Protein AF-0000000081719152 (afdb_homodimer)

Solvent-accessible surface area (backbone atoms only — not comparable to full-atom values): 13542 Å² total; per-residue (Å²): 134,78,74,73,67,73,68,67,68,66,80,70,67,69,40,83,30,78,86,40,71,53,26,34,29,31,62,63,85,55,47,89,67,65,43,81,42,91,82,30,73,42,78,45,96,83,70,49,70,47,51,30,60,21,33,28,57,35,72,45,66,48,88,86,63,47,80,34,77,44,72,60,27,31,36,24,69,84,44,89,57,32,38,38,17,45,51,40,40,29,75,70,46,22,35,38,38,37,42,82,54,26,37,37,32,21,43,81,84,68,43,81,65,47,63,44,74,58,129,133,78,76,72,66,72,70,68,67,63,78,69,67,69,39,83,30,79,86,39,70,54,27,33,29,33,62,66,86,54,47,87,68,64,45,79,43,90,82,29,74,42,79,46,97,85,71,48,72,47,53,31,60,22,34,28,57,35,70,44,67,46,88,86,64,47,78,33,77,45,71,62,25,31,35,25,68,83,43,88,58,32,36,38,18,46,52,42,38,29,75,71,46,22,34,39,38,36,43,82,54,26,38,36,32,21,42,82,84,68,42,82,66,46,64,46,75,57,129

Secondary structure (DSSP, 8-state):
-------------EEEESS-SS-EE--GGG-SS-EE-SS-EEE-TTS-EEE--EEEEEEEE-TTS-EEEEEEEEE-TT--SEEEEHHHHHHTT-EEEEETTEEEEE-TT--EEEEEE--/-----------PPEEEESS-SS-EE--GGG-SS-EE-SS-EEE-TTS-EEE--EEEEEEEE-TTS-EEEEEEEEE-TT--SEEEEHHHHHHTT-EEEEETTEEEEE-TT--EEEEEE--

Foldseek 3Di:
DDPPPPCCLVPADEDEDAPDQAWEDQDPVQDDDWAADDQQWDADPVRDIFGWGTWAKGWHAAPVRDIAIDGTYTHTHPDPHTYDHPNNLVVQPWDWDDDPQKIWIAHPVRHTRYIDGHD/DDPPPPCCLVPADEDEDAPDQAWEDQDPVQDDDWAADDAQWDADPVGDIFGWGTWAKGWHAAPVRDIAIDGTYTHTHPDPHTYDHPNNLVVQPWDWDDDPQKIWIAHPVRHTRYIDGRD

pLDDT: mean 85.08, std 16.89, range [24.64, 97.75]

Sequence (238 aa):
MARTNEDESKDASWYLDSGCSIHMTGKKEWFVKMNEVLDGKIKFADDRSLMAEGSARVVVRDTDGREVVIEEVLYVPGLKTNLLSLGQLLQKDFVIRMEDNSLSIFDQSKRLVIKANLSMARTNEDESKDASWYLDSGCSIHMTGKKEWFVKMNEVLDGKIKFADDRSLMAEGSARVVVRDTDGREVVIEEVLYVPGLKTNLLSLGQLLQKDFVIRMEDNSLSIFDQSKRLVIKANLS

Nearest PDB structures (foldseek):
  4exh-assembly1_A  TM=6.329E-01  e=2.325E-04  DG-75 Murine leukemia virus
  3nr6-assembly1_B  TM=6.252E-01  e=6.716E-03  Xenotropic MuLV-related virus VP62
  3nr6-assembly1_A  TM=6.606E-01  e=9.455E-03  Xenotropic MuLV-related virus VP62
  6ppf-assembly1_V  TM=2.674E-01  e=4.462E+00  Bacillus subtilis
  8y36-assembly1_U  TM=2.444E-01  e=6.650E+00  Staphylococcus aureus

InterPro domains:
  IPR054722 Retrovirus-related Pol polyprotein from transposon TNT 1-94-like, beta-barrel domain [PF22936] (14-94)

Structure (mmCIF, N/CA/C/O backbone):
data_AF-0000000081719152-model_v1
#
loop_
_entity.id
_entity.type
_entity.pdbx_description
1 polymer 'Uncharacterized protein LOC113851047'
#
loop_
_atom_site.group_PDB
_atom_site.id
_atom_site.type_symbol
_atom_site.label_atom_id
_atom_site.label_alt_id
_atom_site.label_comp_id
_atom_site.label_asym_id
_atom_site.label_entity_id
_atom_site.label_seq_id
_atom_site.pdbx_PDB_ins_code
_atom_site.Cartn_x
_atom_site.Cartn_y
_atom_site.Cartn_z
_atom_site.occupancy
_atom_site.B_iso_or_equiv
_atom_site.auth_seq_id
_atom_site.auth_comp_id
_atom_site.auth_asym_id
_atom_site.auth_atom_id
_atom_site.pdbx_PDB_model_num
ATOM 1 N N . MET A 1 1 ? 27.891 -32.75 -21.406 1 24.64 1 MET A N 1
ATOM 2 C CA . MET A 1 1 ? 28.344 -31.344 -21.312 1 24.64 1 MET A CA 1
ATOM 3 C C . MET A 1 1 ? 27.25 -30.453 -20.766 1 24.64 1 MET A C 1
ATOM 5 O O . MET A 1 1 ? 26.312 -30.094 -21.484 1 24.64 1 MET A O 1
ATOM 9 N N . ALA A 1 2 ? 26.781 -30.641 -19.562 1 27.67 2 ALA A N 1
ATOM 10 C CA . ALA A 1 2 ? 25.531 -30.25 -18.922 1 27.67 2 ALA A CA 1
ATOM 11 C C . ALA A 1 2 ? 25.438 -28.719 -18.812 1 27.67 2 ALA A C 1
ATOM 13 O O . ALA A 1 2 ? 26.391 -28.062 -18.375 1 27.67 2 ALA A O 1
ATOM 14 N N . ARG A 1 3 ? 24.797 -28.062 -19.812 1 30.61 3 ARG A N 1
ATOM 15 C CA . ARG A 1 3 ? 24.484 -26.641 -19.703 1 30.61 3 ARG A CA 1
ATOM 16 C C . ARG A 1 3 ? 24.047 -26.281 -18.297 1 30.61 3 ARG A C 1
ATOM 18 O O . ARG A 1 3 ? 23.172 -26.938 -17.719 1 30.61 3 ARG A O 1
ATOM 25 N N . THR A 1 4 ? 24.984 -25.875 -17.547 1 32.31 4 THR A N 1
ATOM 26 C CA . THR A 1 4 ? 24.672 -25.188 -16.297 1 32.31 4 THR A CA 1
ATOM 27 C C . THR A 1 4 ? 23.516 -24.203 -16.5 1 32.31 4 THR A C 1
ATOM 29 O O . THR A 1 4 ? 23.625 -23.281 -17.312 1 32.31 4 THR A O 1
ATOM 32 N N . ASN A 1 5 ? 22.344 -24.781 -16.766 1 33.75 5 ASN A N 1
ATOM 33 C CA . ASN A 1 5 ? 21.172 -23.922 -16.797 1 33.75 5 ASN A CA 1
ATOM 34 C C . ASN A 1 5 ? 21.328 -22.719 -15.867 1 33.75 5 ASN A C 1
ATOM 36 O O . ASN A 1 5 ? 21.594 -22.891 -14.672 1 33.75 5 ASN A O 1
ATOM 40 N N . GLU A 1 6 ? 22.141 -21.766 -16.297 1 35.56 6 GLU A N 1
ATOM 41 C CA . GLU A 1 6 ? 22.031 -20.5 -15.594 1 35.56 6 GLU A CA 1
ATOM 42 C C . GLU A 1 6 ? 20.656 -20.344 -14.953 1 35.56 6 GLU A C 1
ATOM 44 O O . GLU A 1 6 ? 19.641 -20.312 -15.656 1 35.56 6 GLU A O 1
ATOM 49 N N . ASP A 1 7 ? 20.359 -21.188 -14.039 1 37.41 7 ASP A N 1
ATOM 50 C CA . ASP A 1 7 ? 19.234 -20.906 -13.156 1 37.41 7 ASP A CA 1
ATOM 51 C C . ASP A 1 7 ? 19.016 -19.406 -12.992 1 37.41 7 ASP A C 1
ATOM 53 O O . ASP A 1 7 ? 19.797 -18.734 -12.297 1 37.41 7 ASP A O 1
ATOM 57 N N . GLU A 1 8 ? 19.203 -18.609 -14.039 1 37.38 8 GLU A N 1
ATOM 58 C CA . GLU A 1 8 ? 18.688 -17.266 -13.828 1 37.38 8 GLU A CA 1
ATOM 59 C C . GLU A 1 8 ? 17.594 -17.266 -12.758 1 37.38 8 GLU A C 1
ATOM 61 O O . GLU A 1 8 ? 16.453 -17.641 -13.031 1 37.38 8 GLU A O 1
ATOM 66 N N . SER A 1 9 ? 17.75 -17.938 -11.789 1 43.72 9 SER A N 1
ATOM 67 C CA . SER A 1 9 ? 16.922 -17.641 -10.625 1 43.72 9 SER A CA 1
ATOM 68 C C . SER A 1 9 ? 16.406 -16.219 -10.664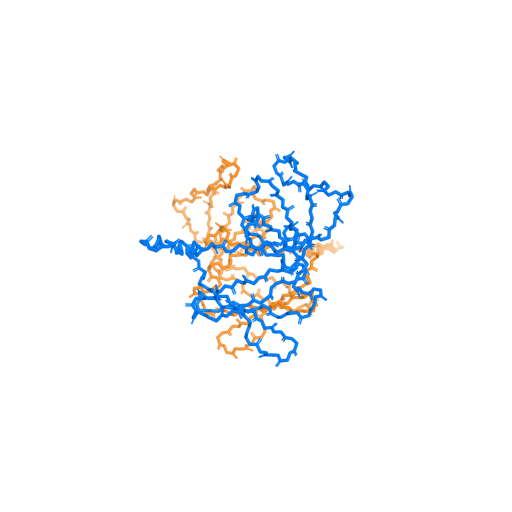 1 43.72 9 SER A C 1
ATOM 70 O O . SER A 1 9 ? 17.109 -15.289 -10.242 1 43.72 9 SER A O 1
ATOM 72 N N . LYS A 1 10 ? 16.219 -15.656 -11.836 1 46.19 10 LYS A N 1
ATOM 73 C CA . LYS A 1 10 ? 15.75 -14.289 -12.016 1 46.19 10 LYS A CA 1
ATOM 74 C C . LYS A 1 10 ? 14.852 -13.867 -10.852 1 46.19 10 LYS A C 1
ATOM 76 O O . LYS A 1 10 ? 13.805 -14.477 -10.617 1 46.19 10 LYS A O 1
ATOM 81 N N . ASP A 1 11 ? 15.414 -13.711 -9.797 1 53.84 11 ASP A N 1
ATOM 82 C CA . ASP A 1 11 ? 14.859 -13.016 -8.641 1 53.84 11 ASP A CA 1
ATOM 83 C C . ASP A 1 11 ? 13.805 -11.992 -9.062 1 53.84 11 ASP A C 1
ATOM 85 O O . ASP A 1 11 ? 14.141 -10.938 -9.602 1 53.84 11 ASP A O 1
ATOM 89 N N . ALA A 1 12 ? 12.75 -12.531 -9.633 1 67.75 12 ALA A N 1
ATOM 90 C CA . ALA A 1 12 ? 11.758 -11.586 -10.133 1 67.75 12 ALA A CA 1
ATOM 91 C C . ALA A 1 12 ? 11.039 -10.883 -8.984 1 67.75 12 ALA A C 1
ATOM 93 O O . ALA A 1 12 ? 10.641 -11.523 -8.008 1 67.75 12 ALA A O 1
ATOM 94 N N . SER A 1 13 ? 11.242 -9.727 -8.961 1 82.25 13 SER A N 1
ATOM 95 C CA . SER A 1 13 ? 10.586 -8.859 -7.988 1 82.25 13 SER A CA 1
ATOM 96 C C . SER A 1 13 ? 9.078 -8.844 -8.188 1 82.25 13 SER A C 1
ATOM 98 O O . SER A 1 13 ? 8.594 -8.883 -9.32 1 82.25 13 SER A O 1
ATOM 100 N N . TRP A 1 14 ? 8.422 -9.133 -7.074 1 87.69 14 TRP A N 1
ATOM 101 C CA . TRP A 1 14 ? 6.98 -8.922 -7.043 1 87.69 14 TRP A CA 1
ATOM 102 C C . TRP A 1 14 ? 6.645 -7.559 -6.441 1 87.69 14 TRP A C 1
ATOM 104 O O . TRP A 1 14 ? 7.277 -7.129 -5.473 1 87.69 14 TRP A O 1
ATOM 114 N N . TYR A 1 15 ? 5.641 -6.977 -7.023 1 87.69 15 TYR A N 1
ATOM 115 C CA . TYR A 1 15 ? 5.164 -5.695 -6.508 1 87.69 15 TYR A CA 1
ATOM 116 C C . TYR A 1 15 ? 3.773 -5.84 -5.902 1 87.69 15 TYR A C 1
ATOM 118 O O . TYR A 1 15 ? 2.881 -6.434 -6.512 1 87.69 15 TYR A O 1
ATOM 126 N N . LEU A 1 16 ? 3.654 -5.348 -4.699 1 89.69 16 LEU A N 1
ATOM 127 C CA . LEU A 1 16 ? 2.338 -5.301 -4.074 1 89.69 16 LEU A CA 1
ATOM 128 C C . LEU A 1 16 ? 1.464 -4.234 -4.727 1 89.69 16 LEU A C 1
ATOM 130 O O . LEU A 1 16 ? 1.886 -3.086 -4.879 1 89.69 16 LEU A O 1
ATOM 134 N N . ASP A 1 17 ? 0.283 -4.664 -5.109 1 87.38 17 ASP A N 1
ATOM 135 C CA . ASP A 1 17 ? -0.568 -3.748 -5.863 1 87.38 17 ASP A CA 1
ATOM 136 C C . ASP A 1 17 ? -1.991 -3.74 -5.312 1 87.38 17 ASP A C 1
ATOM 138 O O . ASP A 1 17 ? -2.643 -4.785 -5.246 1 87.38 17 ASP A O 1
ATOM 142 N N . SER A 1 18 ? -2.504 -2.566 -4.973 1 84.38 18 SER A N 1
ATOM 143 C CA . SER A 1 18 ? -3.861 -2.43 -4.453 1 84.38 18 SER A CA 1
ATOM 144 C C . SER A 1 18 ? -4.875 -2.271 -5.582 1 84.38 18 SER A C 1
ATOM 146 O O . SER A 1 18 ? -6.082 -2.365 -5.355 1 84.38 18 SER A O 1
ATOM 148 N N . GLY A 1 19 ? -4.414 -2.055 -6.762 1 83 19 GLY A N 1
ATOM 149 C CA . GLY A 1 19 ? -5.297 -1.78 -7.887 1 83 19 GLY A CA 1
ATOM 150 C C . GLY A 1 19 ? -5.781 -3.037 -8.586 1 83 19 GLY A C 1
ATOM 151 O O . GLY A 1 19 ? -6.762 -2.998 -9.328 1 83 19 GLY A O 1
ATOM 152 N N . CYS A 1 20 ? -5.082 -4.07 -8.422 1 89.06 20 CYS A N 1
ATOM 153 C CA . CYS A 1 20 ? -5.484 -5.297 -9.109 1 89.06 20 CYS A CA 1
ATOM 154 C C . CYS A 1 20 ? -6.262 -6.215 -8.172 1 89.06 20 CYS A C 1
ATOM 156 O O . CYS A 1 20 ? -6.027 -6.211 -6.961 1 89.06 20 CYS A O 1
ATOM 158 N N . SER A 1 21 ? -7.105 -7.047 -8.734 1 90.12 21 SER A N 1
ATOM 159 C CA . SER A 1 21 ? -7.949 -7.922 -7.922 1 90.12 21 SER A CA 1
ATOM 160 C C . SER A 1 21 ? -7.359 -9.32 -7.824 1 90.12 21 SER A C 1
ATOM 162 O O . SER A 1 21 ? -7.75 -10.109 -6.961 1 90.12 21 SER A O 1
ATOM 164 N N . ILE A 1 22 ? -6.469 -9.641 -8.719 1 94.06 22 ILE A N 1
ATOM 165 C CA . ILE A 1 22 ? -5.891 -10.984 -8.773 1 94.06 22 ILE A CA 1
ATOM 166 C C . ILE A 1 22 ? -4.379 -10.883 -8.969 1 94.06 22 ILE A C 1
ATOM 168 O O . ILE A 1 22 ? -3.891 -9.961 -9.625 1 94.06 22 ILE A O 1
ATOM 172 N N . HIS A 1 23 ? -3.648 -11.781 -8.32 1 96.31 23 HIS A N 1
ATOM 173 C CA . HIS A 1 23 ? -2.225 -11.875 -8.625 1 96.31 23 HIS A CA 1
ATOM 174 C C . HIS A 1 23 ? -1.989 -12.148 -10.109 1 96.31 23 HIS A C 1
ATOM 176 O O . HIS A 1 23 ? -2.738 -12.906 -10.727 1 96.31 23 HIS A O 1
ATOM 182 N N . MET A 1 24 ? -0.955 -11.586 -10.633 1 97 24 MET A N 1
ATOM 183 C CA . MET A 1 24 ? -0.71 -11.805 -12.055 1 97 24 MET A CA 1
ATOM 184 C C . MET A 1 24 ? 0.783 -11.758 -12.367 1 97 24 MET A C 1
ATOM 186 O O . MET A 1 24 ? 1.539 -11.055 -11.688 1 97 24 MET A O 1
ATOM 190 N N . THR A 1 25 ? 1.181 -12.461 -13.375 1 96.38 25 THR A N 1
ATOM 191 C CA . THR A 1 25 ? 2.559 -12.445 -13.852 1 96.38 25 THR A CA 1
ATOM 192 C C . THR A 1 25 ? 2.611 -12.766 -15.344 1 96.38 25 THR A C 1
ATOM 194 O O . THR A 1 25 ? 1.699 -13.391 -15.883 1 96.38 25 THR A O 1
ATOM 197 N N . GLY A 1 26 ? 3.617 -12.266 -15.961 1 95.88 26 GLY A N 1
ATOM 198 C CA . GLY A 1 26 ? 3.855 -12.602 -17.359 1 95.88 26 GLY A CA 1
ATOM 199 C C . GLY A 1 26 ? 4.836 -13.75 -17.531 1 95.88 26 GLY A C 1
ATOM 200 O O . GLY A 1 26 ? 5.188 -14.102 -18.656 1 95.88 26 GLY A O 1
ATOM 201 N N . LYS A 1 27 ? 5.262 -14.359 -16.5 1 94.69 27 LYS A N 1
ATOM 202 C CA . LYS A 1 27 ? 6.285 -15.406 -16.547 1 94.69 27 LYS A CA 1
ATOM 203 C C . LYS A 1 27 ? 5.66 -16.781 -16.781 1 94.69 27 LYS A C 1
ATOM 205 O O . LYS A 1 27 ? 5.297 -17.469 -15.82 1 94.69 27 LYS A O 1
ATOM 210 N N . LYS A 1 28 ? 5.734 -17.188 -17.969 1 94.25 28 LYS A N 1
ATOM 211 C CA . LYS A 1 28 ? 5.125 -18.469 -18.344 1 94.25 28 LYS A CA 1
ATOM 212 C C . LYS A 1 28 ? 5.848 -19.625 -17.688 1 94.25 28 LYS A C 1
ATOM 214 O O . LYS A 1 28 ? 5.227 -20.641 -17.328 1 94.25 28 LYS A O 1
ATOM 219 N N . GLU A 1 29 ? 7.105 -19.516 -17.531 1 93.12 29 GLU A N 1
ATOM 220 C CA . GLU A 1 29 ? 7.957 -20.609 -17.062 1 93.12 29 GLU A CA 1
ATOM 221 C C . GLU A 1 29 ? 7.637 -20.969 -15.617 1 93.12 29 GLU A C 1
ATOM 223 O O . GLU A 1 29 ? 8.055 -22.031 -15.133 1 93.12 29 GLU A O 1
ATOM 228 N N . TRP A 1 30 ? 6.922 -20.125 -14.93 1 92.06 30 TRP A N 1
ATOM 229 C CA . TRP A 1 30 ? 6.578 -20.406 -13.539 1 92.06 30 TRP A CA 1
ATOM 230 C C . TRP A 1 30 ? 5.371 -21.328 -13.453 1 92.06 30 TRP A C 1
ATOM 232 O O . TRP A 1 30 ? 5.07 -21.875 -12.391 1 92.06 30 TRP A O 1
ATOM 242 N N . PHE A 1 31 ? 4.754 -21.516 -14.547 1 93.69 31 PHE A N 1
ATOM 243 C CA . PHE A 1 31 ? 3.564 -22.359 -14.578 1 93.69 31 PHE A CA 1
ATOM 244 C C . PHE A 1 31 ? 3.896 -23.75 -15.125 1 93.69 31 PHE A C 1
ATOM 246 O O . PHE A 1 31 ? 4.637 -23.875 -16.109 1 93.69 31 PHE A O 1
ATOM 253 N N . VAL A 1 32 ? 3.412 -24.75 -14.484 1 91.88 32 VAL A N 1
ATOM 254 C CA . VAL A 1 32 ? 3.537 -26.094 -15.008 1 91.88 32 VAL A CA 1
ATOM 255 C C . VAL A 1 32 ? 2.299 -26.453 -15.828 1 91.88 32 VAL A C 1
ATOM 257 O O . VAL A 1 32 ? 2.41 -26.875 -16.984 1 91.88 32 VAL A O 1
ATOM 260 N N . LYS A 1 33 ? 1.132 -26.312 -15.266 1 93.69 33 LYS A N 1
ATOM 261 C CA . LYS A 1 33 ? -0.186 -26.453 -15.875 1 93.69 33 LYS A CA 1
ATOM 262 C C . LYS A 1 33 ? -1.117 -25.328 -15.445 1 93.69 33 LYS A C 1
ATOM 264 O O . LYS A 1 33 ? -1.057 -24.875 -14.305 1 93.69 33 LYS A O 1
ATOM 269 N N . MET A 1 34 ? -1.962 -24.891 -16.422 1 95.5 34 MET A N 1
ATOM 270 C CA . MET A 1 34 ? -2.852 -23.781 -16.109 1 95.5 34 MET A CA 1
ATOM 271 C C . MET A 1 34 ? -4.297 -24.125 -16.469 1 95.5 34 MET A C 1
ATOM 273 O O . MET A 1 34 ? -4.547 -24.844 -17.438 1 95.5 34 MET A O 1
ATOM 277 N N . ASN A 1 35 ? -5.156 -23.594 -15.688 1 95.56 35 ASN A N 1
ATOM 278 C CA . ASN A 1 35 ? -6.562 -23.594 -16.078 1 95.56 35 ASN A CA 1
ATOM 279 C C . ASN A 1 35 ? -6.863 -22.484 -17.078 1 95.56 35 ASN A C 1
ATOM 281 O O . ASN A 1 35 ? -6.34 -21.375 -16.953 1 95.56 35 ASN A O 1
ATOM 285 N N . GLU A 1 36 ? -7.637 -22.859 -18.016 1 91.5 36 GLU A N 1
ATOM 286 C CA . GLU A 1 36 ? -8 -21.859 -19.016 1 91.5 36 GLU A CA 1
ATOM 287 C C . GLU A 1 36 ? -8.883 -20.766 -18.406 1 91.5 36 GLU A C 1
ATOM 289 O O . GLU A 1 36 ? -9.75 -21.062 -17.578 1 91.5 36 GLU A O 1
ATOM 294 N N . VAL A 1 37 ? -8.562 -19.578 -18.844 1 89.81 37 VAL A N 1
ATOM 295 C CA . VAL A 1 37 ? -9.398 -18.438 -18.453 1 89.81 37 VAL A CA 1
ATOM 296 C C . VAL A 1 37 ? -10.195 -17.938 -19.656 1 89.81 37 VAL A C 1
ATOM 298 O O . VAL A 1 37 ? -9.617 -17.641 -20.703 1 89.81 37 VAL A O 1
ATOM 301 N N . LEU A 1 38 ? -11.422 -17.891 -19.75 1 82.69 38 LEU A N 1
ATOM 302 C CA . LEU A 1 38 ? -12.266 -17.562 -20.891 1 82.69 38 LEU A CA 1
ATOM 303 C C . LEU A 1 38 ? -12.398 -16.047 -21.062 1 82.69 38 LEU A C 1
ATOM 305 O O . LEU A 1 38 ? -12.32 -15.539 -22.172 1 82.69 38 LEU A O 1
ATOM 309 N N . ASP A 1 39 ? -12.602 -15.219 -20.047 1 83.44 39 ASP A N 1
ATOM 310 C CA . ASP A 1 39 ? -12.75 -13.773 -20.078 1 83.44 39 ASP A CA 1
ATOM 311 C C . ASP A 1 39 ? -11.672 -13.086 -19.25 1 83.44 39 ASP A C 1
ATOM 313 O O . ASP A 1 39 ? -11.977 -12.406 -18.266 1 83.44 39 ASP A O 1
ATOM 317 N N . GLY A 1 40 ? -10.508 -13.211 -20.047 1 88.88 40 GLY A N 1
ATOM 318 C CA . GLY A 1 40 ? -9.367 -12.812 -19.25 1 88.88 40 GLY A CA 1
ATOM 319 C C . GLY A 1 40 ? -8.898 -11.398 -19.547 1 88.88 40 GLY A C 1
ATOM 320 O O . GLY A 1 40 ? -7.703 -11.102 -19.438 1 88.88 40 GLY A O 1
ATOM 321 N N . LYS A 1 41 ? -9.898 -10.523 -19.969 1 91.88 41 LYS A N 1
ATOM 322 C CA . LYS A 1 41 ? -9.469 -9.156 -20.266 1 91.88 41 LYS A CA 1
ATOM 323 C C . LYS A 1 41 ? -9.102 -8.406 -19 1 91.88 41 LYS A C 1
ATOM 325 O O . LYS A 1 41 ? -9.898 -8.352 -18.047 1 91.88 41 LYS A O 1
ATOM 330 N N . ILE A 1 42 ? -7.863 -7.867 -19.031 1 92.25 42 ILE A N 1
ATOM 331 C CA . ILE A 1 42 ? -7.344 -7.09 -17.906 1 92.25 42 ILE A CA 1
ATOM 332 C C . ILE A 1 42 ? -7.121 -5.645 -18.344 1 92.25 42 ILE A C 1
ATOM 334 O O . ILE A 1 42 ? -6.43 -5.383 -19.328 1 92.25 42 ILE A O 1
ATOM 338 N N . LYS A 1 43 ? -7.738 -4.758 -17.625 1 89.19 43 LYS A N 1
ATOM 339 C CA . LYS A 1 43 ? -7.559 -3.332 -17.891 1 89.19 43 LYS A CA 1
ATOM 340 C C . LYS A 1 43 ? -6.652 -2.689 -16.844 1 89.19 43 LYS A C 1
ATOM 342 O O . LYS A 1 43 ? -6.812 -2.928 -15.648 1 89.19 43 LYS A O 1
ATOM 347 N N . PHE A 1 44 ? -5.758 -1.892 -17.406 1 84.75 44 PHE A N 1
ATOM 348 C CA . PHE A 1 44 ? -4.836 -1.19 -16.516 1 84.75 44 PHE A CA 1
ATOM 349 C C . PHE A 1 44 ? -5.207 0.283 -16.406 1 84.75 44 PHE A C 1
ATOM 351 O O . PHE A 1 44 ? -6.031 0.78 -17.172 1 84.75 44 PHE A O 1
ATOM 358 N N . ALA A 1 45 ? -4.621 0.934 -15.438 1 75.69 45 ALA A N 1
ATOM 359 C CA . ALA A 1 45 ? -4.922 2.334 -15.148 1 75.69 45 ALA A CA 1
ATOM 360 C C . ALA A 1 45 ? -4.57 3.223 -16.344 1 75.69 45 ALA A C 1
ATOM 362 O O . ALA A 1 45 ? -5.191 4.266 -16.547 1 75.69 45 ALA A O 1
ATOM 363 N N . ASP A 1 46 ? -3.637 2.787 -17.188 1 78.56 46 ASP A N 1
ATOM 364 C CA . ASP A 1 46 ? -3.213 3.596 -18.328 1 78.56 46 ASP A CA 1
ATOM 365 C C . ASP A 1 46 ? -4.016 3.25 -19.578 1 78.56 46 ASP A C 1
ATOM 367 O O . ASP A 1 46 ? -3.584 3.531 -20.688 1 78.56 46 ASP A O 1
ATOM 371 N N . ASP A 1 47 ? -5.031 2.574 -19.438 1 84.69 47 ASP A N 1
ATOM 372 C CA . ASP A 1 47 ? -6.012 2.246 -20.469 1 84.69 47 ASP A CA 1
ATOM 373 C C . ASP A 1 47 ? -5.504 1.124 -21.359 1 84.69 47 ASP A C 1
ATOM 375 O O . ASP A 1 47 ? -6.141 0.792 -22.375 1 84.69 47 ASP A O 1
ATOM 379 N N . ARG A 1 48 ? -4.41 0.688 -21.125 1 87.38 48 ARG A N 1
ATOM 380 C CA . ARG A 1 48 ? -3.992 -0.518 -21.828 1 87.38 48 ARG A CA 1
ATOM 381 C C . ARG A 1 48 ? -4.785 -1.732 -21.359 1 87.38 48 ARG A C 1
ATOM 383 O O . ARG A 1 48 ? -5.281 -1.757 -20.234 1 87.38 48 ARG A O 1
ATOM 390 N N . SER A 1 4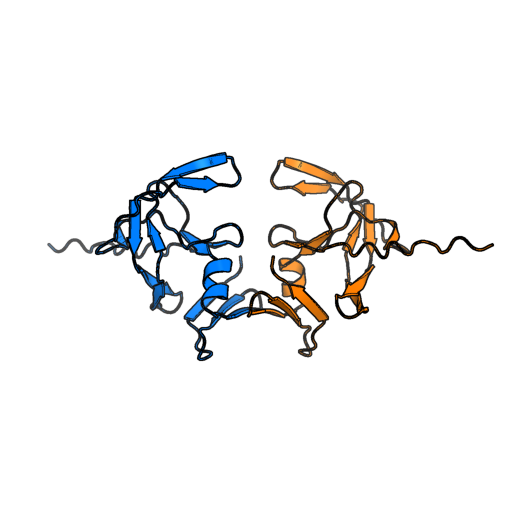9 ? -4.969 -2.629 -22.359 1 92.69 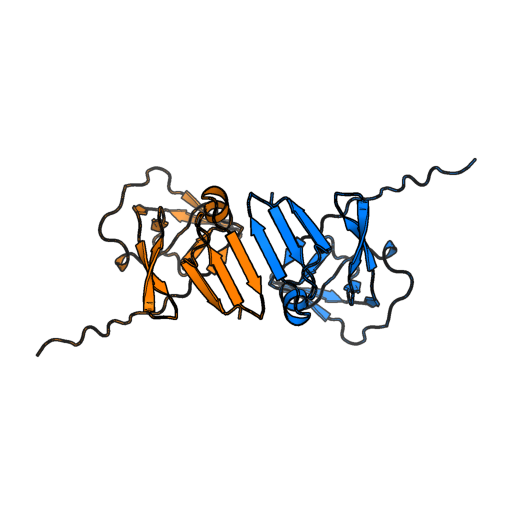49 SER A N 1
ATOM 391 C CA . SER A 1 49 ? -5.621 -3.887 -22 1 92.69 49 SER A CA 1
ATOM 392 C C . SER A 1 49 ? -4.801 -5.086 -22.469 1 92.69 49 SER A C 1
ATOM 394 O O . SER A 1 49 ? -4.191 -5.043 -23.547 1 92.69 49 SER A O 1
ATOM 396 N N . LEU A 1 50 ? -4.742 -6.133 -21.688 1 94.81 50 LEU A N 1
ATOM 397 C CA . LEU A 1 50 ? -4.129 -7.41 -22.031 1 94.81 50 LEU A CA 1
ATOM 398 C C . LEU A 1 50 ? -5.09 -8.562 -21.766 1 94.81 50 LEU A C 1
ATOM 400 O O . LEU A 1 50 ? -6.141 -8.375 -21.141 1 94.81 50 LEU A O 1
ATOM 404 N N . MET A 1 51 ? -4.695 -9.656 -22.297 1 95.31 51 MET A N 1
ATOM 405 C CA . MET A 1 51 ? -5.539 -10.828 -22.125 1 95.31 51 MET A CA 1
ATOM 406 C C . MET A 1 51 ? -4.844 -11.875 -21.25 1 95.31 51 MET A C 1
ATOM 408 O O . MET A 1 51 ? -3.699 -12.25 -21.531 1 95.31 51 MET A O 1
ATOM 412 N N . ALA A 1 52 ? -5.551 -12.266 -20.25 1 96.94 52 ALA A N 1
ATOM 413 C CA . ALA A 1 52 ? -5.062 -13.406 -19.469 1 96.94 52 ALA A CA 1
ATOM 414 C C . ALA A 1 52 ? -5.324 -14.719 -20.219 1 96.94 52 ALA A C 1
ATOM 416 O O . ALA A 1 52 ? -6.379 -14.898 -20.828 1 96.94 52 ALA A O 1
ATOM 417 N N . GLU A 1 53 ? -4.406 -15.617 -20.078 1 96.31 53 GLU A N 1
ATOM 418 C CA . GLU A 1 53 ? -4.555 -16.859 -20.859 1 96.31 53 GLU A CA 1
ATOM 419 C C . GLU A 1 53 ? -4.77 -18.047 -19.938 1 96.31 53 GLU A C 1
ATOM 421 O O . GLU A 1 53 ? -5.203 -19.109 -20.391 1 96.31 53 GLU A O 1
ATOM 426 N N . GLY A 1 54 ? -4.496 -17.875 -18.672 1 97.06 54 GLY A N 1
ATOM 427 C CA . GLY A 1 54 ? -4.641 -18.969 -17.734 1 97.06 54 GLY A CA 1
ATOM 428 C C . GLY A 1 54 ? -4.457 -18.547 -16.297 1 97.06 54 GLY A C 1
ATOM 429 O O . GLY A 1 54 ? -4.145 -17.391 -16.016 1 97.06 54 GLY A O 1
ATOM 430 N N . SER A 1 55 ? -4.746 -19.484 -15.422 1 97.38 55 SER A N 1
ATOM 431 C CA . SER A 1 55 ? -4.566 -19.297 -13.984 1 97.38 55 SER A CA 1
ATOM 432 C C . SER A 1 55 ? -4.074 -20.562 -13.312 1 97.38 55 SER A C 1
ATOM 434 O O . SER A 1 55 ? -4.5 -21.672 -13.672 1 97.38 55 SER A O 1
ATOM 436 N N . ALA A 1 56 ? -3.197 -20.438 -12.398 1 97.75 56 ALA A N 1
ATOM 437 C CA . ALA A 1 56 ? -2.67 -21.578 -11.633 1 97.75 56 ALA A CA 1
ATOM 438 C C . ALA A 1 56 ? -1.863 -21.094 -10.43 1 97.75 56 ALA A C 1
ATOM 440 O O . ALA A 1 56 ? -1.786 -19.891 -10.172 1 97.75 56 ALA A O 1
ATOM 441 N N . ARG A 1 57 ? -1.466 -22.031 -9.609 1 96.06 57 ARG A N 1
ATOM 442 C CA . ARG A 1 57 ? -0.522 -21.703 -8.547 1 96.06 57 ARG A CA 1
ATOM 443 C C . ARG A 1 57 ? 0.9 -21.609 -9.094 1 96.06 57 ARG A C 1
ATOM 445 O O . ARG A 1 57 ? 1.246 -22.281 -10.062 1 96.06 57 ARG A O 1
ATOM 452 N N . VAL A 1 58 ? 1.688 -20.781 -8.484 1 94.31 58 VAL A N 1
ATOM 453 C CA . VAL A 1 58 ? 3.104 -20.719 -8.828 1 94.31 58 VAL A CA 1
ATOM 454 C C . VAL A 1 58 ? 3.949 -20.875 -7.562 1 94.31 58 VAL A C 1
ATOM 456 O O . VAL A 1 58 ? 3.494 -20.547 -6.461 1 94.31 58 VAL A O 1
ATOM 459 N N . VAL A 1 59 ? 5.141 -21.406 -7.777 1 90 59 VAL A N 1
ATOM 460 C CA . VAL A 1 59 ? 6.105 -21.547 -6.695 1 90 59 VAL A CA 1
ATOM 461 C C . VAL A 1 59 ? 7.277 -20.594 -6.922 1 90 59 VAL A C 1
ATOM 463 O O . VAL A 1 59 ? 7.918 -20.625 -7.973 1 90 59 VAL A O 1
ATOM 466 N N . VAL A 1 60 ? 7.43 -19.719 -5.91 1 84.12 60 VAL A N 1
ATOM 467 C CA . VAL A 1 60 ? 8.539 -18.781 -6.008 1 84.12 60 VAL A CA 1
ATOM 468 C C . VAL A 1 60 ? 9.422 -18.891 -4.766 1 84.12 60 VAL A C 1
ATOM 470 O O . VAL A 1 60 ? 9.016 -19.484 -3.764 1 84.12 60 VAL A O 1
ATOM 473 N N . ARG A 1 61 ? 10.602 -18.391 -4.887 1 81 61 ARG A N 1
ATOM 474 C CA . ARG A 1 61 ? 11.516 -18.391 -3.752 1 81 61 ARG A CA 1
ATOM 475 C C . ARG A 1 61 ? 11.656 -17 -3.154 1 81 61 ARG A C 1
ATOM 477 O O . ARG A 1 61 ? 11.758 -16.016 -3.885 1 81 61 ARG A O 1
ATOM 484 N N . ASP A 1 62 ? 11.586 -16.938 -1.771 1 75.25 62 ASP A N 1
ATOM 485 C CA . ASP A 1 62 ? 11.742 -15.641 -1.124 1 75.25 62 ASP A CA 1
ATOM 486 C C . ASP A 1 62 ? 13.219 -15.305 -0.902 1 75.25 62 ASP A C 1
ATOM 488 O O . ASP A 1 62 ? 14.102 -16.016 -1.396 1 75.25 62 ASP A O 1
ATOM 492 N N . THR A 1 63 ? 13.492 -14.133 -0.266 1 69.31 63 THR A N 1
ATOM 493 C CA . THR A 1 63 ? 14.852 -13.625 -0.114 1 69.31 63 THR A CA 1
ATOM 494 C C . THR A 1 63 ? 15.703 -14.594 0.697 1 69.31 63 THR A C 1
ATOM 496 O O . THR A 1 63 ? 16.922 -14.602 0.57 1 69.31 63 THR A O 1
ATOM 499 N N . ASP A 1 64 ? 15.117 -15.453 1.507 1 74.31 64 ASP A N 1
ATOM 500 C CA . ASP A 1 64 ? 15.852 -16.406 2.332 1 74.31 64 ASP A CA 1
ATOM 501 C C . ASP A 1 64 ? 15.992 -17.75 1.623 1 74.31 64 ASP A C 1
ATOM 503 O O . ASP A 1 64 ? 16.547 -18.703 2.184 1 74.31 64 ASP A O 1
ATOM 507 N N . GLY A 1 65 ? 15.453 -17.844 0.476 1 76.19 65 GLY A N 1
ATOM 508 C CA . GLY A 1 65 ? 15.555 -19.062 -0.306 1 76.19 65 GLY A CA 1
ATOM 509 C C . GLY A 1 65 ? 14.422 -20.047 -0.049 1 76.19 65 GLY A C 1
ATOM 510 O O . GLY A 1 65 ? 14.398 -21.125 -0.622 1 76.19 65 GLY A O 1
ATOM 511 N N . ARG A 1 66 ? 13.578 -19.625 0.731 1 81.75 66 ARG A N 1
ATOM 512 C CA . ARG A 1 66 ? 12.438 -20.484 1.025 1 81.75 66 ARG A CA 1
ATOM 513 C C . ARG A 1 66 ? 11.414 -20.453 -0.106 1 81.75 66 ARG A C 1
ATOM 515 O O . ARG A 1 66 ? 11.148 -19.391 -0.669 1 81.75 66 ARG A O 1
ATOM 522 N N . GLU A 1 67 ? 10.844 -21.594 -0.42 1 84.56 67 GLU A N 1
ATOM 523 C CA . GLU A 1 67 ? 9.797 -21.672 -1.437 1 84.56 67 GLU A CA 1
ATOM 524 C C . GLU A 1 67 ? 8.461 -21.172 -0.889 1 84.56 67 GLU A C 1
ATOM 526 O O . GLU A 1 67 ? 8.07 -21.531 0.226 1 84.56 67 GLU A O 1
ATOM 531 N N . VAL A 1 68 ? 7.883 -20.375 -1.718 1 85.88 68 VAL A N 1
ATOM 532 C CA . VAL A 1 68 ? 6.559 -19.844 -1.395 1 85.88 68 VAL A CA 1
ATOM 533 C C . VAL A 1 68 ? 5.586 -20.156 -2.529 1 85.88 68 VAL A C 1
ATOM 535 O O . VAL A 1 68 ? 5.922 -20 -3.705 1 85.88 68 VAL A O 1
ATOM 538 N N . VAL A 1 69 ? 4.445 -20.625 -2.098 1 90.56 69 VAL A N 1
ATOM 539 C CA . VAL A 1 69 ? 3.422 -20.922 -3.094 1 90.56 69 VAL A CA 1
ATOM 540 C C . VAL A 1 69 ? 2.406 -19.781 -3.154 1 90.56 69 VAL A C 1
ATOM 542 O O . VAL A 1 69 ? 1.851 -19.391 -2.129 1 90.56 69 VAL A O 1
ATOM 545 N N . ILE A 1 70 ? 2.191 -19.266 -4.332 1 92.38 70 ILE A N 1
ATOM 546 C CA . ILE A 1 70 ? 1.145 -18.281 -4.562 1 92.38 70 ILE A CA 1
ATOM 547 C C . ILE A 1 70 ? 0.01 -18.906 -5.367 1 92.38 70 ILE A C 1
ATOM 549 O O . ILE A 1 70 ? 0.234 -19.438 -6.461 1 92.38 70 ILE A O 1
ATOM 553 N N . GLU A 1 71 ? -1.136 -18.797 -4.781 1 94.69 71 GLU A N 1
ATOM 554 C CA . GLU A 1 71 ? -2.283 -19.438 -5.414 1 94.69 71 GLU A CA 1
ATOM 555 C C . GLU A 1 71 ? -2.99 -18.484 -6.375 1 94.69 71 GLU A C 1
ATOM 557 O O . GLU A 1 71 ? -3.008 -17.281 -6.152 1 94.69 71 GLU A O 1
ATOM 562 N N . GLU A 1 72 ? -3.604 -19.094 -7.391 1 96.25 72 GLU A N 1
ATOM 563 C CA . GLU A 1 72 ? -4.516 -18.391 -8.281 1 96.25 72 GLU A CA 1
ATOM 564 C C . GLU A 1 72 ? -3.842 -17.156 -8.898 1 96.25 72 GLU A C 1
ATOM 566 O O . GLU A 1 72 ? -4.332 -16.047 -8.758 1 96.25 72 GLU A O 1
ATOM 571 N N . VAL A 1 73 ? -2.844 -17.453 -9.516 1 97.38 73 VAL A N 1
ATOM 572 C CA . VAL A 1 73 ? -2.113 -16.422 -10.242 1 97.38 73 VAL A CA 1
ATOM 573 C C . VAL A 1 73 ? -2.525 -16.438 -11.719 1 97.38 73 VAL A C 1
ATOM 575 O O . VAL A 1 73 ? -2.59 -17.5 -12.336 1 97.38 73 VAL A O 1
ATOM 578 N N . LEU A 1 74 ? -2.816 -15.258 -12.258 1 97.56 74 LEU A N 1
ATOM 579 C CA . LEU A 1 74 ? -3.117 -15.164 -13.68 1 97.56 74 LEU A CA 1
ATOM 580 C C . LEU A 1 74 ? -1.835 -15.078 -14.5 1 97.56 74 LEU A C 1
ATOM 582 O O . LEU A 1 74 ? -0.914 -14.336 -14.141 1 97.56 74 LEU A O 1
ATOM 586 N N . TYR A 1 75 ? -1.849 -15.859 -15.578 1 97.19 75 TYR A N 1
ATOM 587 C CA . TYR A 1 75 ? -0.822 -15.664 -16.594 1 97.19 75 TYR A CA 1
ATOM 588 C C . TYR A 1 75 ? -1.268 -14.641 -17.641 1 97.19 75 TYR A C 1
ATOM 590 O O . TYR A 1 75 ? -2.25 -14.859 -18.344 1 97.19 75 TYR A O 1
ATOM 598 N N . VAL A 1 76 ? -0.566 -13.57 -17.688 1 97.38 76 VAL A N 1
ATOM 599 C CA . VAL A 1 76 ? -0.856 -12.492 -18.625 1 97.38 76 VAL A CA 1
ATOM 600 C C . VAL A 1 76 ? 0.352 -12.25 -19.531 1 97.38 76 VAL A C 1
ATOM 602 O O . VAL A 1 76 ? 1.239 -11.461 -19.188 1 97.38 76 VAL A O 1
ATOM 605 N N . PRO A 1 77 ? 0.246 -12.875 -20.703 1 95.62 77 PRO A N 1
ATOM 606 C CA . PRO A 1 77 ? 1.37 -12.656 -21.609 1 95.62 77 PRO A CA 1
ATOM 607 C C . PRO A 1 77 ? 1.623 -11.18 -21.891 1 95.62 77 PRO A C 1
ATOM 609 O O . PRO A 1 77 ? 0.678 -10.422 -22.125 1 95.62 77 PRO A O 1
ATOM 612 N N . GLY A 1 78 ? 2.912 -10.773 -21.812 1 93.75 78 GLY A N 1
ATOM 613 C CA . GLY A 1 78 ? 3.27 -9.398 -22.125 1 93.75 78 GLY A CA 1
ATOM 614 C C . GLY A 1 78 ? 3.391 -8.523 -20.891 1 93.75 78 GLY A C 1
ATOM 615 O O . GLY A 1 78 ? 3.928 -7.418 -20.953 1 93.75 78 GLY A O 1
ATOM 616 N N . LEU A 1 79 ? 2.873 -9.008 -19.828 1 93.94 79 LEU A N 1
ATOM 617 C CA . LEU A 1 79 ? 3.049 -8.266 -18.578 1 93.94 79 LEU A CA 1
ATOM 618 C C . LEU A 1 79 ? 4.504 -8.305 -18.125 1 93.94 79 LEU A C 1
ATOM 620 O O . LEU A 1 79 ? 5.07 -9.383 -17.953 1 93.94 79 LEU A O 1
ATOM 624 N N . LYS A 1 80 ? 5.047 -7.156 -17.812 1 91.12 80 LYS A N 1
ATOM 625 C CA . LYS A 1 80 ? 6.48 -7.07 -17.531 1 91.12 80 LYS A CA 1
ATOM 626 C C . LYS A 1 80 ? 6.75 -7.141 -16.031 1 91.12 80 LYS A C 1
ATOM 628 O O . LYS A 1 80 ? 7.883 -7.395 -15.609 1 91.12 80 LYS A O 1
ATOM 633 N N . THR A 1 81 ? 5.734 -6.941 -15.281 1 91.25 81 THR A N 1
ATOM 634 C CA . THR A 1 81 ? 5.895 -6.906 -13.836 1 91.25 81 THR A CA 1
ATOM 635 C C . THR A 1 81 ? 5.078 -8.016 -13.172 1 91.25 81 THR A C 1
ATOM 637 O O . THR A 1 81 ? 4.039 -8.422 -13.695 1 91.25 81 THR A O 1
ATOM 640 N N . ASN A 1 82 ? 5.598 -8.547 -12.078 1 93.69 82 ASN A N 1
ATOM 641 C CA . ASN A 1 82 ? 4.824 -9.461 -11.242 1 93.69 82 ASN A CA 1
ATOM 642 C C . ASN A 1 82 ? 4.035 -8.719 -10.18 1 93.69 82 ASN A C 1
ATOM 644 O O . ASN A 1 82 ? 4.609 -7.988 -9.367 1 93.69 82 ASN A O 1
ATOM 648 N N . LEU A 1 83 ? 2.768 -8.93 -10.156 1 93.12 83 LEU A N 1
ATOM 649 C CA . LEU A 1 83 ? 1.913 -8.156 -9.258 1 93.12 83 LEU A CA 1
ATOM 650 C C . LEU A 1 83 ? 1.251 -9.07 -8.227 1 93.12 83 LEU A C 1
ATOM 652 O O . LEU A 1 83 ? 0.667 -10.094 -8.586 1 93.12 83 LEU A O 1
ATOM 656 N N . LEU A 1 84 ? 1.47 -8.695 -7.027 1 94.38 84 LEU A N 1
ATOM 657 C CA . LEU A 1 84 ? 0.756 -9.312 -5.918 1 94.38 84 LEU A CA 1
ATOM 658 C C . LEU A 1 84 ? -0.441 -8.469 -5.5 1 94.38 84 LEU A C 1
ATOM 660 O O . LEU A 1 84 ? -0.281 -7.309 -5.117 1 94.38 84 LEU A O 1
ATOM 664 N N . SER A 1 85 ? -1.57 -9.016 -5.52 1 94.06 85 SER A N 1
ATOM 665 C CA . SER A 1 85 ? -2.801 -8.281 -5.242 1 94.06 85 SER A CA 1
ATOM 666 C C . SER A 1 85 ? -3.023 -8.125 -3.742 1 94.06 85 SER A C 1
ATOM 668 O O . SER A 1 85 ? -3.232 -9.109 -3.033 1 94.06 85 SER A O 1
ATOM 670 N N . LEU A 1 86 ? -3.027 -6.961 -3.328 1 92.56 86 LEU A N 1
ATOM 671 C CA . LEU A 1 86 ? -3.369 -6.676 -1.939 1 92.56 86 LEU A CA 1
ATOM 672 C C . LEU A 1 86 ? -4.773 -7.168 -1.612 1 92.56 86 LEU A C 1
ATOM 674 O O . LEU A 1 86 ? -4.992 -7.789 -0.57 1 92.56 86 LEU A O 1
ATOM 678 N N . GLY A 1 87 ? -5.723 -6.863 -2.471 1 92.62 87 GLY A N 1
ATOM 679 C CA . GLY A 1 87 ? -7.098 -7.293 -2.268 1 92.62 87 GLY A CA 1
ATOM 680 C C . GLY A 1 87 ? -7.238 -8.797 -2.107 1 92.62 87 GLY A C 1
ATOM 681 O O . GLY A 1 87 ? -7.914 -9.266 -1.192 1 92.62 87 GLY A O 1
ATOM 682 N N . GLN A 1 88 ? -6.613 -9.484 -3.016 1 94.69 88 GLN A N 1
ATOM 683 C CA . GLN A 1 88 ? -6.695 -10.945 -2.955 1 94.69 88 GLN A CA 1
ATOM 684 C C . GLN A 1 88 ? -6.07 -11.477 -1.67 1 94.69 88 GLN A C 1
ATOM 686 O O . GLN A 1 88 ? -6.602 -12.406 -1.055 1 94.69 88 GLN A O 1
ATOM 691 N N . LEU A 1 89 ? -4.965 -10.945 -1.254 1 94.62 89 LEU A N 1
ATOM 692 C CA . LEU A 1 89 ? -4.328 -11.352 -0.005 1 94.62 89 LEU A CA 1
ATOM 693 C C . LEU A 1 89 ? -5.273 -11.148 1.176 1 94.62 89 LEU A C 1
ATOM 695 O O . LEU A 1 89 ? -5.449 -12.047 1.997 1 94.62 89 LEU A O 1
ATOM 699 N N . LEU A 1 90 ? -5.824 -10.031 1.212 1 94.38 90 LEU A N 1
ATOM 700 C CA . LEU A 1 90 ? -6.699 -9.703 2.332 1 94.38 90 LEU A CA 1
ATOM 701 C C . LEU A 1 90 ? -7.953 -10.578 2.311 1 94.38 90 LEU A C 1
ATOM 703 O O . LEU A 1 90 ? -8.43 -11.008 3.361 1 94.38 90 LEU A O 1
ATOM 707 N N . GLN A 1 91 ? -8.492 -10.797 1.149 1 93.56 91 GLN A N 1
ATOM 708 C CA . GLN A 1 91 ? -9.656 -11.672 1.012 1 93.56 91 GLN A CA 1
ATOM 709 C C . GLN A 1 91 ? -9.359 -13.078 1.516 1 93.56 91 GLN A C 1
ATOM 711 O O . GLN A 1 91 ? -10.234 -13.75 2.068 1 93.56 91 GLN A O 1
ATOM 716 N N . LYS A 1 92 ? -8.148 -13.492 1.348 1 93.38 92 LYS A N 1
ATOM 717 C CA . LYS A 1 92 ? -7.742 -14.828 1.782 1 93.38 92 LYS A CA 1
ATOM 718 C C . LYS A 1 92 ? -7.23 -14.805 3.219 1 93.38 92 LYS A C 1
ATOM 720 O O . LYS A 1 92 ? -6.543 -15.727 3.656 1 93.38 92 LYS A O 1
ATOM 725 N N . ASP A 1 93 ? -7.363 -13.695 3.914 1 94.56 93 ASP A N 1
ATOM 726 C CA . ASP A 1 93 ? -7.156 -13.516 5.348 1 94.56 93 ASP A CA 1
ATOM 727 C C . ASP A 1 93 ? -5.668 -13.453 5.684 1 94.56 93 ASP A C 1
ATOM 729 O O . ASP A 1 93 ? -5.262 -13.828 6.785 1 94.56 93 ASP A O 1
ATOM 733 N N . PHE A 1 94 ? -4.918 -13.07 4.715 1 94.88 94 PHE A N 1
ATOM 734 C CA . PHE A 1 94 ? -3.533 -12.75 5.031 1 94.88 94 PHE A CA 1
ATOM 735 C C . PHE A 1 94 ? -3.439 -11.414 5.766 1 94.88 94 PHE A C 1
ATOM 737 O O . PHE A 1 94 ? -4.34 -10.578 5.66 1 94.88 94 PHE A O 1
ATOM 744 N N . VAL A 1 95 ? -2.355 -11.312 6.488 1 96.19 95 VAL A N 1
ATOM 745 C CA . VAL A 1 95 ? -2.059 -10.062 7.188 1 96.19 95 VAL A CA 1
ATOM 746 C C . VAL A 1 95 ? -0.793 -9.438 6.609 1 96.19 95 VAL A C 1
ATOM 748 O O . VAL A 1 95 ? 0.224 -10.109 6.441 1 96.19 95 VAL A O 1
ATOM 751 N N . ILE A 1 96 ? -0.869 -8.195 6.344 1 95.38 96 ILE A N 1
ATOM 752 C CA . ILE A 1 96 ? 0.276 -7.453 5.828 1 95.38 96 ILE A CA 1
ATOM 753 C C . ILE A 1 96 ? 0.788 -6.488 6.895 1 95.38 96 ILE A C 1
ATOM 755 O O . ILE A 1 96 ? 0.014 -5.719 7.465 1 95.38 96 ILE A O 1
ATOM 759 N N . ARG A 1 97 ? 2.102 -6.57 7.086 1 95.44 97 ARG A N 1
ATOM 760 C CA . ARG A 1 97 ? 2.725 -5.695 8.078 1 95.44 97 ARG A CA 1
ATOM 761 C C . ARG A 1 97 ? 3.938 -4.98 7.492 1 95.44 97 ARG A C 1
ATOM 763 O O . ARG A 1 97 ? 4.809 -5.613 6.891 1 95.44 97 ARG A O 1
ATOM 770 N N . MET A 1 98 ? 3.943 -3.688 7.645 1 95 98 MET A N 1
ATOM 771 C CA . MET A 1 98 ? 5.09 -2.893 7.211 1 95 98 MET A CA 1
ATOM 772 C C . MET A 1 98 ? 5.742 -2.189 8.398 1 95 98 MET A C 1
ATOM 774 O O . MET A 1 98 ? 5.078 -1.461 9.133 1 95 98 MET A O 1
ATOM 778 N N . GLU A 1 99 ? 7 -2.486 8.523 1 94.56 99 GLU A N 1
ATOM 779 C CA . GLU A 1 99 ? 7.789 -1.938 9.625 1 94.56 99 GLU A CA 1
ATOM 780 C C . GLU A 1 99 ? 9.281 -1.939 9.289 1 94.56 99 GLU A C 1
ATOM 782 O O . GLU A 1 99 ? 9.773 -2.865 8.641 1 94.56 99 GLU A O 1
ATOM 787 N N . ASP A 1 100 ? 10.031 -0.938 9.781 1 90.25 100 ASP A N 1
ATOM 788 C CA . ASP A 1 100 ? 11.484 -0.901 9.625 1 90.25 100 ASP A CA 1
ATOM 789 C C . ASP A 1 100 ? 11.883 -1.072 8.164 1 90.25 100 ASP A C 1
ATOM 791 O O . ASP A 1 100 ? 12.734 -1.898 7.84 1 90.25 100 ASP A O 1
ATOM 795 N N . ASN A 1 101 ? 11.156 -0.507 7.254 1 86.69 101 ASN A N 1
ATOM 796 C CA . ASN A 1 101 ? 11.391 -0.514 5.812 1 86.69 101 ASN A CA 1
ATOM 797 C C . ASN A 1 101 ? 11.289 -1.922 5.234 1 86.69 101 ASN A C 1
ATOM 799 O O . ASN A 1 101 ? 12.039 -2.279 4.32 1 86.69 101 ASN A O 1
ATOM 803 N N . SER A 1 102 ? 10.453 -2.682 5.922 1 91.25 102 SER A N 1
ATOM 804 C CA . SER A 1 102 ? 10.188 -4.031 5.434 1 91.25 102 SER A CA 1
ATOM 805 C C . SER A 1 102 ? 8.688 -4.309 5.359 1 91.25 102 SER A C 1
ATOM 807 O O . SER A 1 102 ? 7.902 -3.697 6.086 1 91.25 102 SER A O 1
ATOM 809 N N . LEU A 1 103 ? 8.383 -5.199 4.48 1 91.56 103 LEU A N 1
ATOM 810 C CA . LEU A 1 103 ? 7.023 -5.715 4.328 1 91.56 103 LEU A CA 1
ATOM 811 C C . LEU A 1 103 ? 6.973 -7.207 4.633 1 91.56 103 LEU A C 1
ATOM 813 O O . LEU A 1 103 ? 7.777 -7.98 4.109 1 91.56 103 LEU A O 1
ATOM 817 N N . SER A 1 104 ? 6.07 -7.566 5.5 1 93.69 104 SER A N 1
ATOM 818 C CA . SER A 1 104 ? 5.863 -8.969 5.852 1 93.69 104 SER A CA 1
ATOM 819 C C . SER A 1 104 ? 4.414 -9.383 5.621 1 93.69 104 SER A C 1
ATOM 821 O O . SER A 1 104 ? 3.488 -8.625 5.918 1 93.69 104 SER A O 1
ATOM 823 N N . ILE A 1 105 ? 4.266 -10.547 5.133 1 93.81 105 ILE A N 1
ATOM 824 C CA . ILE A 1 105 ? 2.947 -11.141 4.926 1 93.81 105 ILE A CA 1
ATOM 825 C C . ILE A 1 105 ? 2.816 -12.406 5.766 1 93.81 105 ILE A C 1
ATOM 827 O O . ILE A 1 105 ? 3.67 -13.297 5.695 1 93.81 105 ILE A O 1
ATOM 831 N N . PHE A 1 106 ? 1.732 -12.453 6.434 1 94.38 106 PHE A N 1
ATOM 832 C CA . PHE A 1 106 ? 1.461 -13.594 7.301 1 94.38 106 PHE A CA 1
ATOM 833 C C . PHE A 1 106 ? 0.177 -14.297 6.883 1 94.38 106 PHE A C 1
ATOM 835 O O . PHE A 1 106 ? -0.777 -13.656 6.441 1 94.38 106 PHE A O 1
ATOM 842 N N . ASP A 1 107 ? 0.175 -15.609 7.078 1 91.62 107 ASP A N 1
ATOM 843 C CA . ASP A 1 107 ? -1.055 -16.344 6.797 1 91.62 107 ASP A CA 1
ATOM 844 C C . ASP A 1 107 ? -1.955 -16.406 8.031 1 91.62 107 ASP A C 1
ATOM 846 O O . ASP A 1 107 ? -1.681 -15.742 9.039 1 91.62 107 ASP A O 1
ATOM 850 N N . GLN A 1 108 ? -3.021 -17.141 7.957 1 89.12 108 GLN A N 1
ATOM 851 C CA . GLN A 1 108 ? -4.035 -17.188 9.008 1 89.12 108 GLN A CA 1
ATOM 852 C C . GLN A 1 108 ? -3.469 -17.781 10.297 1 89.12 108 GLN A C 1
ATOM 854 O O . GLN A 1 108 ? -3.971 -17.5 11.383 1 89.12 108 GLN A O 1
ATOM 859 N N . SER A 1 109 ? -2.451 -18.531 10.164 1 90.81 109 SER A N 1
ATOM 860 C CA . SER A 1 109 ? -1.83 -19.156 11.336 1 90.81 109 SER A CA 1
ATOM 861 C C . SER A 1 109 ? -0.721 -18.266 11.898 1 90.81 109 SER A C 1
ATOM 863 O O . SER A 1 109 ? 0.091 -18.719 12.703 1 90.81 109 SER A O 1
ATOM 865 N N . LYS A 1 110 ? -0.577 -17.094 11.359 1 89.19 110 LYS A N 1
ATOM 866 C CA . LYS A 1 110 ? 0.406 -16.109 11.789 1 89.19 110 LYS A CA 1
ATOM 867 C C . LYS A 1 110 ? 1.819 -16.516 11.391 1 89.19 110 LYS A C 1
ATOM 869 O O . LYS A 1 110 ? 2.793 -16.125 12.031 1 89.19 110 LYS A O 1
ATOM 874 N N . ARG A 1 111 ? 1.835 -17.391 10.438 1 89.38 111 ARG A N 1
ATOM 875 C CA . ARG A 1 111 ? 3.143 -17.781 9.914 1 89.38 111 ARG A CA 1
ATOM 876 C C . ARG A 1 111 ? 3.611 -16.797 8.844 1 89.38 111 ARG A C 1
ATOM 878 O O . ARG A 1 111 ? 2.836 -16.391 7.977 1 89.38 111 ARG A O 1
ATOM 885 N N . LEU A 1 112 ? 4.848 -16.391 8.922 1 89.69 112 LEU A N 1
ATOM 886 C CA . LEU A 1 112 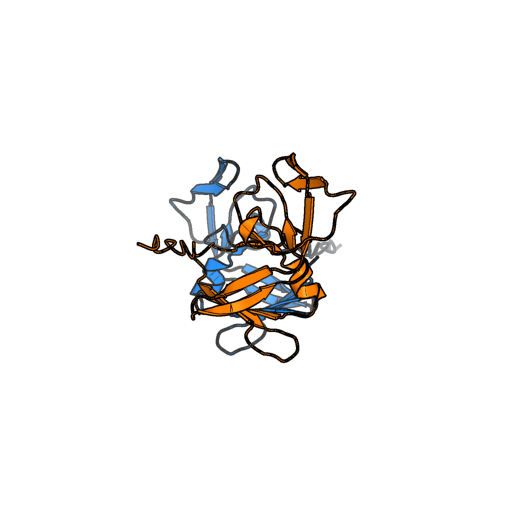? 5.453 -15.539 7.906 1 89.69 112 LEU A CA 1
ATOM 887 C C . LEU A 1 112 ? 5.555 -16.266 6.574 1 89.69 112 LEU A C 1
ATOM 889 O O . LEU A 1 112 ? 6.152 -17.344 6.496 1 89.69 112 LEU A O 1
ATOM 893 N N . VAL A 1 113 ? 4.973 -15.633 5.574 1 87.44 113 VAL A N 1
ATOM 894 C CA . VAL A 1 113 ? 4.953 -16.266 4.262 1 87.44 113 VAL A CA 1
ATOM 895 C C . VAL A 1 113 ? 5.926 -15.555 3.324 1 87.44 113 VAL A C 1
ATOM 897 O O . VAL A 1 113 ? 6.629 -16.188 2.541 1 87.44 113 VAL A O 1
ATOM 900 N N . ILE A 1 114 ? 5.922 -14.25 3.402 1 85.81 114 ILE A N 1
ATOM 901 C CA . ILE A 1 114 ? 6.781 -13.43 2.551 1 85.81 114 ILE A CA 1
ATOM 902 C C . ILE A 1 114 ? 7.359 -12.273 3.359 1 85.81 114 ILE A C 1
ATOM 904 O O . ILE A 1 114 ? 6.66 -11.664 4.172 1 85.81 114 ILE A O 1
ATOM 908 N N . LYS A 1 115 ? 8.641 -12.031 3.098 1 85.88 115 LYS A N 1
ATOM 909 C CA . LYS A 1 115 ? 9.289 -10.828 3.607 1 85.88 115 LYS A CA 1
ATOM 910 C C . LYS A 1 115 ? 10.086 -10.125 2.51 1 85.88 115 LYS A C 1
ATOM 912 O O . LYS A 1 115 ? 10.789 -10.773 1.736 1 85.88 115 LYS A O 1
ATOM 917 N N . ALA A 1 116 ? 9.828 -8.844 2.414 1 81.56 116 ALA A N 1
ATOM 918 C CA . ALA A 1 116 ? 10.516 -8.055 1.396 1 81.56 116 ALA A CA 1
ATOM 919 C C . ALA A 1 116 ? 10.945 -6.699 1.952 1 81.56 116 ALA A C 1
ATOM 921 O O . ALA A 1 116 ? 10.359 -6.199 2.914 1 81.56 116 ALA A O 1
ATOM 922 N N . ASN A 1 117 ? 12 -6.203 1.334 1 80.31 117 ASN A N 1
ATOM 923 C CA . ASN A 1 117 ? 12.422 -4.852 1.686 1 80.31 117 ASN A CA 1
ATOM 924 C C . ASN A 1 117 ? 11.688 -3.799 0.863 1 80.31 117 ASN A C 1
ATOM 926 O O . ASN A 1 117 ? 11.445 -3.994 -0.33 1 80.31 117 ASN A O 1
ATOM 930 N N . LEU A 1 118 ? 11.203 -2.805 1.625 1 77.06 118 LEU A N 1
ATOM 931 C CA . LEU A 1 118 ? 10.594 -1.676 0.927 1 77.06 118 LEU A CA 1
ATOM 932 C C . LEU A 1 118 ? 11.664 -0.723 0.401 1 77.06 118 LEU A C 1
ATOM 934 O O . LEU A 1 118 ? 12.68 -0.498 1.062 1 77.06 118 LEU A O 1
ATOM 938 N N . SER A 1 119 ? 11.742 -0.513 -0.954 1 63.16 119 SER A N 1
ATOM 939 C CA . SER A 1 119 ? 12.766 0.345 -1.55 1 63.16 119 SER A CA 1
ATOM 940 C C . SER A 1 119 ? 12.43 1.819 -1.356 1 63.16 119 SER A C 1
ATOM 942 O O . SER A 1 119 ? 11.258 2.186 -1.252 1 63.16 119 SER A O 1
ATOM 944 N N . MET B 1 1 ? -28.094 34.75 16.328 1 24.89 1 MET B N 1
ATOM 945 C CA . MET B 1 1 ? -28.672 33.688 15.492 1 24.89 1 MET B CA 1
ATOM 946 C C . MET B 1 1 ? -27.562 32.844 14.836 1 24.89 1 MET B C 1
ATOM 948 O O . MET B 1 1 ? -27 33.25 13.82 1 24.89 1 MET B O 1
ATOM 952 N N . ALA B 1 2 ? -26.656 32.281 15.562 1 29.16 2 ALA B N 1
ATOM 953 C CA . ALA B 1 2 ? -25.312 31.844 15.25 1 29.16 2 ALA B CA 1
ATOM 954 C C . ALA B 1 2 ? -25.328 30.703 14.234 1 29.16 2 ALA B C 1
ATOM 956 O O . ALA B 1 2 ? -26.125 29.766 14.359 1 29.16 2 ALA B O 1
ATOM 957 N N . ARG B 1 3 ? -25.078 31.016 12.922 1 31.81 3 ARG B N 1
ATOM 958 C CA . ARG B 1 3 ? -24.859 29.984 11.891 1 31.81 3 ARG B CA 1
ATOM 959 C C . ARG B 1 3 ? -24.125 28.781 12.461 1 31.81 3 ARG B C 1
ATOM 961 O O . ARG B 1 3 ? -23.094 28.953 13.133 1 31.81 3 ARG B O 1
ATOM 968 N N . THR B 1 4 ? -24.859 27.812 12.805 1 32.12 4 THR B N 1
ATOM 969 C CA . THR B 1 4 ? -24.328 26.469 13.023 1 32.12 4 THR B CA 1
ATOM 970 C C . THR B 1 4 ? -23.281 26.125 11.961 1 32.12 4 THR B C 1
ATOM 972 O O . THR B 1 4 ? -23.578 26.172 10.766 1 32.12 4 THR B O 1
ATOM 975 N N . ASN B 1 5 ? -22.125 26.828 12.07 1 33.78 5 ASN B N 1
ATOM 976 C CA . ASN B 1 5 ? -21.016 26.406 11.227 1 33.78 5 ASN B CA 1
ATOM 977 C C . ASN B 1 5 ? -21.109 24.922 10.875 1 33.78 5 ASN B C 1
ATOM 979 O O . ASN B 1 5 ? -21.172 24.078 11.766 1 33.78 5 ASN B O 1
ATOM 983 N N . GLU B 1 6 ? -22.047 24.594 9.977 1 36.22 6 GLU B N 1
ATOM 984 C CA . GLU B 1 6 ? -21.906 23.266 9.398 1 36.22 6 GLU B CA 1
ATOM 985 C C . GLU B 1 6 ? -20.469 22.781 9.484 1 36.22 6 GLU B C 1
ATOM 987 O O . GLU B 1 6 ? -19.562 23.391 8.906 1 36.22 6 GLU B O 1
ATOM 992 N N . ASP B 1 7 ? -20 22.609 10.664 1 37.53 7 ASP B N 1
ATOM 993 C CA . ASP B 1 7 ? -18.781 21.828 10.844 1 37.53 7 ASP B CA 1
ATOM 994 C C . ASP B 1 7 ? -18.609 20.797 9.719 1 37.53 7 ASP B C 1
ATOM 996 O O . ASP B 1 7 ? -19.297 19.781 9.695 1 37.53 7 ASP B O 1
ATOM 1000 N N . GLU B 1 8 ? -18.953 21.141 8.477 1 37.72 8 GLU B N 1
ATOM 1001 C CA . GLU B 1 8 ? -18.453 20.219 7.469 1 37.72 8 GLU B CA 1
ATOM 1002 C C . GLU B 1 8 ? -17.234 19.453 7.973 1 37.72 8 GLU B C 1
ATOM 1004 O O . GLU B 1 8 ? -16.109 19.953 7.918 1 37.72 8 GLU B O 1
ATOM 1009 N N . SER B 1 9 ? -17.234 19.141 9.125 1 43.91 9 SER B N 1
ATOM 1010 C CA . SER B 1 9 ? -16.266 18.125 9.508 1 43.91 9 SER B CA 1
ATOM 1011 C C . SER B 1 9 ? -15.906 17.234 8.328 1 43.91 9 SER B C 1
ATOM 1013 O O . SER B 1 9 ? -16.625 16.297 8.008 1 43.91 9 SER B O 1
ATOM 1015 N N . LYS B 1 10 ? -15.969 17.781 7.137 1 46.41 10 LYS B N 1
ATOM 1016 C CA . LYS B 1 10 ? -15.68 17.078 5.898 1 46.41 10 LYS B CA 1
ATOM 1017 C C . LYS B 1 10 ? -14.656 15.969 6.129 1 46.41 10 LYS B C 1
ATOM 1019 O O . LYS B 1 10 ? -13.547 16.219 6.602 1 46.41 10 LYS B O 1
ATOM 1024 N N . ASP B 1 11 ? -15.086 14.969 6.699 1 54.41 11 ASP B N 1
ATOM 1025 C CA . ASP B 1 11 ? -14.43 13.664 6.762 1 54.41 11 ASP B CA 1
ATOM 1026 C C . ASP B 1 11 ? -13.484 13.469 5.574 1 54.41 11 ASP B C 1
ATOM 1028 O O . ASP B 1 11 ? -13.938 13.266 4.445 1 54.41 11 ASP B O 1
ATOM 1032 N N . ALA B 1 12 ? -12.5 14.305 5.59 1 67.69 12 ALA B N 1
ATOM 1033 C CA . ALA B 1 12 ? -11.617 14.195 4.43 1 67.69 12 ALA B CA 1
ATOM 1034 C C . ALA B 1 12 ? -10.82 12.891 4.461 1 67.69 12 ALA B C 1
ATOM 1036 O O . ALA B 1 12 ? -10.281 12.508 5.5 1 67.69 12 ALA B O 1
ATOM 1037 N N . SER B 1 13 ? -11.078 12.195 3.551 1 82.12 13 SER B N 1
ATOM 1038 C CA . SER B 1 13 ? -10.375 10.93 3.354 1 82.12 13 SER B CA 1
ATOM 1039 C C . SER B 1 13 ? -8.898 11.164 3.057 1 82.12 13 SER B C 1
ATOM 1041 O O . SER B 1 13 ? -8.539 12.117 2.359 1 82.12 13 SER B O 1
ATOM 1043 N N . TRP B 1 14 ? -8.109 10.484 3.867 1 87.44 14 TRP B N 1
ATOM 1044 C CA . TRP B 1 14 ? -6.684 10.414 3.559 1 87.44 14 TRP B CA 1
ATOM 1045 C C . TRP B 1 14 ? -6.355 9.141 2.797 1 87.44 14 TRP B C 1
ATOM 1047 O O . TRP B 1 14 ? -6.895 8.07 3.098 1 87.44 14 TRP B O 1
ATOM 1057 N N . TYR B 1 15 ? -5.457 9.312 1.867 1 87.56 15 TYR B N 1
ATOM 1058 C CA . TYR B 1 15 ? -4.996 8.164 1.102 1 87.56 15 TYR B CA 1
ATOM 1059 C C . TYR B 1 15 ? -3.543 7.836 1.426 1 87.56 15 TYR B C 1
ATOM 1061 O O . TYR B 1 15 ? -2.689 8.727 1.441 1 87.56 15 TYR B O 1
ATOM 1069 N N . LEU B 1 16 ? -3.314 6.578 1.733 1 89.62 16 LEU B N 1
ATOM 1070 C CA . LEU B 1 16 ? -1.941 6.121 1.923 1 89.62 16 LEU B CA 1
ATOM 1071 C C . LEU B 1 16 ? -1.203 6.051 0.59 1 89.62 16 LEU B C 1
ATOM 1073 O O . LEU B 1 16 ? -1.699 5.453 -0.368 1 89.62 16 LEU B O 1
ATOM 1077 N N . ASP B 1 17 ? -0.06 6.688 0.577 1 87.25 17 ASP B N 1
ATOM 1078 C CA . ASP B 1 17 ? 0.655 6.781 -0.692 1 87.25 17 ASP B CA 1
ATOM 1079 C C . ASP B 1 17 ? 2.129 6.422 -0.521 1 87.25 17 ASP B C 1
ATOM 1081 O O . ASP B 1 17 ? 2.836 7.035 0.281 1 87.25 17 ASP B O 1
ATOM 1085 N N . SER B 1 18 ? 2.625 5.465 -1.322 1 84.25 18 SER B N 1
ATOM 1086 C CA . SER B 1 18 ? 4.023 5.047 -1.27 1 84.25 18 SER B CA 1
ATOM 1087 C C . SER B 1 18 ? 4.891 5.91 -2.178 1 84.25 18 SER B C 1
ATOM 1089 O O . SER B 1 18 ? 6.121 5.859 -2.1 1 84.25 18 SER B O 1
ATOM 1091 N N . GLY B 1 19 ? 4.297 6.695 -3 1 82.88 19 GLY B N 1
ATOM 1092 C CA . GLY B 1 19 ? 5.027 7.477 -3.984 1 82.88 19 GLY B CA 1
ATOM 1093 C C . GLY B 1 19 ? 5.496 8.82 -3.451 1 82.88 19 GLY B C 1
ATOM 1094 O O . GLY B 1 19 ? 6.383 9.445 -4.027 1 82.88 19 GLY B O 1
ATOM 1095 N N . CYS B 1 20 ? 4.887 9.258 -2.455 1 88.81 20 CYS B N 1
ATOM 1096 C CA . CYS B 1 20 ? 5.27 10.562 -1.922 1 88.81 20 CYS B CA 1
ATOM 1097 C C . CYS B 1 20 ? 6.203 10.406 -0.725 1 88.81 20 CYS B C 1
ATOM 1099 O O . CYS B 1 20 ? 6.117 9.422 0.012 1 88.81 20 CYS B O 1
ATOM 1101 N N . SER B 1 21 ? 7.012 11.406 -0.494 1 89.94 21 SER B N 1
ATOM 1102 C CA . SER B 1 21 ? 7.988 11.328 0.589 1 89.94 21 SER B CA 1
ATOM 1103 C C . SER B 1 21 ? 7.488 12.062 1.831 1 89.94 21 SER B C 1
ATOM 1105 O O . SER B 1 21 ? 8.016 11.867 2.928 1 89.94 21 SER B O 1
ATOM 1107 N N . ILE B 1 22 ? 6.516 12.93 1.651 1 94.06 22 ILE B N 1
ATOM 1108 C CA . ILE B 1 22 ? 6.012 13.742 2.75 1 94.06 22 ILE B CA 1
ATOM 1109 C C . ILE B 1 22 ? 4.484 13.75 2.725 1 94.06 22 ILE B C 1
ATOM 1111 O O . ILE B 1 22 ? 3.875 13.695 1.653 1 94.06 22 ILE B O 1
ATOM 1115 N N . HIS B 1 23 ? 3.881 13.734 3.91 1 96.19 23 HIS B N 1
ATOM 1116 C CA . HIS B 1 23 ? 2.441 13.953 3.965 1 96.19 23 HIS B CA 1
ATOM 1117 C C . HIS B 1 23 ? 2.061 15.289 3.326 1 96.19 23 HIS B C 1
ATOM 1119 O O . HIS B 1 23 ? 2.779 16.281 3.477 1 96.19 23 HIS B O 1
ATOM 1125 N N . MET B 1 24 ? 0.938 15.312 2.666 1 97 24 MET B N 1
ATOM 1126 C CA . MET B 1 24 ? 0.55 16.562 2.02 1 97 24 MET B CA 1
ATOM 1127 C C . MET B 1 24 ? -0.968 16.703 1.973 1 97 24 MET B C 1
ATOM 1129 O O . MET B 1 24 ? -1.687 15.703 1.904 1 97 24 MET B O 1
ATOM 1133 N N . THR B 1 25 ? -1.415 17.906 1.997 1 96.38 25 THR B N 1
ATOM 1134 C CA . THR B 1 25 ? -2.834 18.203 1.853 1 96.38 25 THR B CA 1
ATOM 1135 C C . THR B 1 25 ? -3.035 19.578 1.221 1 96.38 25 THR B C 1
ATOM 1137 O O . THR B 1 25 ? -2.152 20.438 1.297 1 96.38 25 THR B O 1
ATOM 1140 N N . GLY B 1 26 ? -4.148 19.719 0.567 1 95.88 26 GLY B N 1
ATOM 1141 C CA . GLY B 1 26 ? -4.52 21.016 0.033 1 95.88 26 GLY B CA 1
ATOM 1142 C C . GLY B 1 26 ? -5.441 21.797 0.948 1 95.88 26 GLY B C 1
ATOM 1143 O O . GLY B 1 26 ? -5.898 22.891 0.596 1 95.88 26 GLY B O 1
ATOM 1144 N N . LYS B 1 27 ? -5.707 21.312 2.092 1 94.69 27 LYS B N 1
ATOM 1145 C CA . LYS B 1 27 ? -6.668 21.922 3.004 1 94.69 27 LYS B CA 1
ATOM 1146 C C . LYS B 1 27 ? -6 22.969 3.889 1 94.69 27 LYS B C 1
ATOM 1148 O O . LYS B 1 27 ? -5.492 22.641 4.965 1 94.69 27 LYS B O 1
ATOM 1153 N N . LYS B 1 28 ? -6.188 24.172 3.525 1 94.25 28 LYS B N 1
ATOM 1154 C CA . LYS B 1 28 ? -5.555 25.266 4.254 1 94.25 28 LYS B CA 1
ATOM 1155 C C . LYS B 1 28 ? -6.137 25.406 5.66 1 94.25 28 LYS B C 1
ATOM 1157 O O . LYS B 1 28 ? -5.426 25.766 6.598 1 94.25 28 LYS B O 1
ATOM 1162 N N . GLU B 1 29 ? -7.371 25.125 5.789 1 93.12 29 GLU B N 1
ATOM 1163 C CA . GLU B 1 29 ? -8.109 25.359 7.027 1 93.12 29 GLU B CA 1
ATOM 1164 C C . GLU B 1 29 ? -7.609 24.453 8.148 1 93.12 29 GLU B C 1
ATOM 1166 O O . GLU B 1 29 ? -7.914 24.672 9.32 1 93.12 29 GLU B O 1
ATOM 1171 N N . TRP B 1 30 ? -6.867 23.438 7.805 1 92 30 TRP B N 1
ATOM 1172 C CA . TRP B 1 30 ? -6.355 22.516 8.82 1 92 30 TRP B CA 1
ATOM 1173 C C . TRP B 1 30 ? -5.102 23.078 9.477 1 92 30 TRP B C 1
ATOM 1175 O O . TRP B 1 30 ? -4.656 22.562 10.508 1 92 30 TRP B O 1
ATOM 1185 N N . PHE B 1 31 ? -4.613 24.078 8.906 1 93.69 31 PHE B N 1
ATOM 1186 C CA . PHE B 1 31 ? -3.391 24.688 9.43 1 93.69 31 PHE B CA 1
ATOM 1187 C C . PHE B 1 31 ? -3.705 25.938 10.242 1 93.69 31 PHE B C 1
ATOM 1189 O O . PHE B 1 31 ? -4.543 26.75 9.844 1 93.69 31 PHE B O 1
ATOM 1196 N N . VAL B 1 32 ? -3.092 26.047 11.367 1 91.75 32 VAL B N 1
ATOM 1197 C CA . VAL B 1 32 ? -3.197 27.281 12.156 1 91.75 32 VAL B CA 1
ATOM 1198 C C . VAL B 1 32 ? -2.035 28.203 11.82 1 91.75 32 VAL B C 1
ATOM 1200 O O . VAL B 1 32 ? -2.246 29.375 11.484 1 91.75 32 VAL B O 1
ATOM 1203 N N . LYS B 1 33 ? -0.83 27.734 11.906 1 93.5 33 LYS B N 1
ATOM 1204 C CA . LYS B 1 33 ? 0.421 28.375 11.516 1 93.5 33 LYS B CA 1
ATOM 1205 C C . LYS B 1 33 ? 1.33 27.406 10.773 1 93.5 33 LYS B C 1
ATOM 1207 O O . LYS B 1 33 ? 1.372 26.219 11.094 1 93.5 33 LYS B O 1
ATOM 1212 N N . MET B 1 34 ? 2.039 27.984 9.75 1 95.5 34 MET B N 1
ATOM 1213 C CA . MET B 1 34 ? 2.9 27.109 8.961 1 95.5 34 MET B CA 1
ATOM 1214 C C . MET B 1 34 ? 4.312 27.672 8.867 1 95.5 34 MET B C 1
ATOM 1216 O O . MET B 1 34 ? 4.496 28.891 8.836 1 95.5 34 MET B O 1
ATOM 1220 N N . ASN B 1 35 ? 5.211 26.781 8.82 1 95.5 35 ASN B N 1
ATOM 1221 C CA . ASN B 1 35 ? 6.566 27.156 8.43 1 95.5 35 ASN B CA 1
ATOM 1222 C C . ASN B 1 35 ? 6.695 27.312 6.918 1 95.5 35 ASN B C 1
ATOM 1224 O O . ASN B 1 35 ? 6.133 26.516 6.164 1 95.5 35 ASN B O 1
ATOM 1228 N N . GLU B 1 36 ? 7.387 28.328 6.586 1 91.44 36 GLU B N 1
ATOM 1229 C CA . GLU B 1 36 ? 7.59 28.547 5.156 1 91.44 36 GLU B CA 1
ATOM 1230 C C . GLU B 1 36 ? 8.469 27.453 4.555 1 91.44 36 GLU B C 1
ATOM 1232 O O . GLU B 1 36 ? 9.438 27.016 5.18 1 91.44 36 GLU B O 1
ATOM 1237 N N . VAL B 1 37 ? 8.023 27.078 3.355 1 89.88 37 VAL B N 1
ATOM 1238 C CA . VAL B 1 37 ? 8.844 26.125 2.604 1 89.88 37 VAL B CA 1
ATOM 1239 C C . VAL B 1 37 ? 9.484 26.828 1.408 1 89.88 37 VAL B C 1
ATOM 1241 O O . VAL B 1 37 ? 8.789 27.453 0.604 1 89.88 37 VAL B O 1
ATOM 1244 N N . LEU B 1 38 ? 10.703 26.906 1.189 1 82.81 38 LEU B N 1
ATOM 1245 C CA . LEU B 1 38 ? 11.414 27.672 0.167 1 82.81 38 LEU B CA 1
ATOM 1246 C C . LEU B 1 38 ? 11.438 26.922 -1.157 1 82.81 38 LEU B C 1
ATOM 1248 O O . LEU B 1 38 ? 11.219 27.516 -2.219 1 82.81 38 LEU B O 1
ATOM 1252 N N . ASP B 1 39 ? 11.688 25.625 -1.254 1 83.5 39 ASP B N 1
ATOM 1253 C CA . ASP B 1 39 ? 11.75 24.797 -2.449 1 83.5 39 ASP B CA 1
ATOM 1254 C C . ASP B 1 39 ? 10.719 23.672 -2.385 1 83.5 39 ASP B C 1
ATOM 1256 O O . ASP B 1 39 ? 11.086 22.484 -2.365 1 83.5 39 ASP B O 1
ATOM 1260 N N . GLY B 1 40 ? 9.5 24.328 -2.666 1 88.81 40 GLY B N 1
ATOM 1261 C CA . GLY B 1 40 ? 8.422 23.391 -2.389 1 88.81 40 GLY B CA 1
ATOM 1262 C C . GLY B 1 40 ? 7.848 22.75 -3.641 1 88.81 40 GLY B C 1
ATOM 1263 O O . GLY B 1 40 ? 6.66 22.422 -3.688 1 88.81 40 GLY B O 1
ATOM 1264 N N . LYS B 1 41 ? 8.758 22.625 -4.684 1 91.94 41 LYS B N 1
ATOM 1265 C CA . LYS B 1 41 ? 8.227 22.016 -5.902 1 91.94 41 LYS B CA 1
ATOM 1266 C C . LYS B 1 41 ? 7.961 20.531 -5.707 1 91.94 41 LYS B C 1
ATOM 1268 O O . LYS B 1 41 ? 8.844 19.781 -5.277 1 91.94 41 LYS B O 1
ATOM 1273 N N . ILE B 1 42 ? 6.691 20.156 -6.039 1 92.31 42 ILE B N 1
ATOM 1274 C CA . ILE B 1 42 ? 6.254 18.781 -5.938 1 92.31 42 ILE B CA 1
ATOM 1275 C C . ILE B 1 42 ? 5.906 18.25 -7.328 1 92.31 42 ILE B C 1
ATOM 1277 O O . ILE B 1 42 ? 5.098 18.844 -8.047 1 92.31 42 ILE B O 1
ATOM 1281 N N . LYS B 1 43 ? 6.555 17.188 -7.684 1 89.25 43 LYS B N 1
ATOM 1282 C CA . LYS B 1 43 ? 6.266 16.531 -8.961 1 89.25 43 LYS B CA 1
ATOM 1283 C C . LYS B 1 43 ? 5.449 15.258 -8.75 1 89.25 43 LYS B C 1
ATOM 1285 O O . LYS B 1 43 ? 5.758 14.453 -7.871 1 89.25 43 LYS B O 1
ATOM 1290 N N . PHE B 1 44 ? 4.453 15.156 -9.617 1 85.06 44 PHE B N 1
ATOM 1291 C CA . PHE B 1 44 ? 3.602 13.969 -9.539 1 85.06 44 PHE B CA 1
ATOM 1292 C C . PHE B 1 44 ? 3.895 13.023 -10.695 1 85.06 44 PHE B C 1
ATOM 1294 O O . PHE B 1 44 ? 4.594 13.391 -11.648 1 85.06 44 PHE B O 1
ATOM 1301 N N . ALA B 1 45 ? 3.383 11.828 -10.57 1 75.94 45 ALA B N 1
ATOM 1302 C CA . ALA B 1 45 ? 3.631 10.781 -11.555 1 75.94 45 ALA B CA 1
ATOM 1303 C C . ALA B 1 45 ? 3.1 11.18 -12.93 1 75.94 45 ALA B C 1
ATOM 1305 O O . ALA B 1 45 ? 3.633 10.758 -13.953 1 75.94 45 ALA B O 1
ATOM 1306 N N . ASP B 1 46 ? 2.1 12.07 -12.969 1 78.81 46 ASP B N 1
ATOM 1307 C CA . ASP B 1 46 ? 1.505 12.469 -14.242 1 78.81 46 ASP B CA 1
ATOM 1308 C C . ASP B 1 46 ? 2.182 13.719 -14.797 1 78.81 46 ASP B C 1
ATOM 1310 O O . ASP B 1 46 ? 1.604 14.43 -15.617 1 78.81 46 ASP B O 1
ATOM 1314 N N . ASP B 1 47 ? 3.258 14.086 -14.305 1 85 47 ASP B N 1
ATOM 1315 C CA . ASP B 1 47 ? 4.133 15.156 -14.758 1 85 47 ASP B CA 1
ATOM 1316 C C . ASP B 1 47 ? 3.592 16.531 -14.344 1 85 47 ASP B C 1
ATOM 1318 O O . ASP B 1 47 ? 4.129 17.562 -14.742 1 85 47 ASP B O 1
ATOM 1322 N N . ARG B 1 48 ? 2.564 16.531 -13.719 1 87.75 48 ARG B N 1
ATOM 1323 C CA . ARG B 1 48 ? 2.141 17.797 -13.125 1 87.75 48 ARG B CA 1
ATOM 1324 C C . ARG B 1 48 ? 3.051 18.188 -11.969 1 87.75 48 ARG B C 1
ATOM 1326 O O . ARG B 1 48 ? 3.67 17.328 -11.336 1 87.75 48 ARG B O 1
ATOM 1333 N N . SER B 1 49 ? 3.174 19.516 -11.859 1 92.81 49 SER B N 1
ATOM 1334 C CA . SER B 1 49 ? 3.928 20.031 -10.719 1 92.81 49 SER B CA 1
ATOM 1335 C C . SER B 1 49 ? 3.133 21.078 -9.953 1 92.81 49 SER B C 1
ATOM 1337 O O . SER B 1 49 ? 2.412 21.875 -10.555 1 92.81 49 SER B O 1
ATOM 1339 N N . LEU B 1 50 ? 3.213 21.062 -8.641 1 94.81 50 LEU B N 1
ATOM 1340 C CA . LEU B 1 50 ? 2.637 22.062 -7.758 1 94.81 50 LEU B CA 1
ATOM 1341 C C . LEU B 1 50 ? 3.686 22.609 -6.793 1 94.81 50 LEU B C 1
ATOM 1343 O O . LEU B 1 50 ? 4.781 22.047 -6.691 1 94.81 50 LEU B O 1
ATOM 1347 N N . MET B 1 51 ? 3.297 23.672 -6.195 1 95.31 51 MET B N 1
ATOM 1348 C CA . MET B 1 51 ? 4.219 24.281 -5.242 1 95.31 51 MET B CA 1
ATOM 1349 C C . MET B 1 51 ? 3.676 24.188 -3.822 1 95.31 51 MET B C 1
ATOM 1351 O O . MET B 1 51 ? 2.535 24.578 -3.562 1 95.31 51 MET B O 1
ATOM 1355 N N . ALA B 1 52 ? 4.512 23.656 -2.979 1 97 52 ALA B N 1
ATOM 1356 C CA . ALA B 1 52 ? 4.172 23.688 -1.56 1 97 52 ALA B CA 1
ATOM 1357 C C . ALA B 1 52 ? 4.418 25.078 -0.979 1 97 52 ALA B C 1
ATOM 1359 O O . ALA B 1 52 ? 5.406 25.734 -1.317 1 97 52 ALA B O 1
ATOM 1360 N N . GLU B 1 53 ? 3.57 25.469 -0.085 1 96.31 53 GLU B N 1
ATOM 1361 C CA . GLU B 1 53 ? 3.697 26.828 0.428 1 96.31 53 GLU B CA 1
ATOM 1362 C C . GLU B 1 53 ? 4.078 26.828 1.906 1 96.31 53 GLU B C 1
ATOM 1364 O O . GLU B 1 53 ? 4.52 27.844 2.439 1 96.31 53 GLU B O 1
ATOM 1369 N N . GLY B 1 54 ? 3.926 25.703 2.537 1 97.06 54 GLY B N 1
ATOM 1370 C CA . GLY B 1 54 ? 4.234 25.625 3.957 1 97.06 54 GLY B CA 1
ATOM 1371 C C . GLY B 1 54 ? 4.188 24.203 4.5 1 97.06 54 GLY B C 1
ATOM 1372 O O . GLY B 1 54 ? 3.836 23.266 3.781 1 97.06 54 GLY B O 1
ATOM 1373 N N . SER B 1 55 ? 4.625 24.078 5.723 1 97.31 55 SER B N 1
ATOM 1374 C CA . SER B 1 55 ? 4.594 22.812 6.438 1 97.31 55 SER B CA 1
ATOM 1375 C C . SER B 1 55 ? 4.246 23.016 7.91 1 97.31 55 SER B C 1
ATOM 1377 O O . SER B 1 55 ? 4.688 23.984 8.531 1 97.31 55 SER B O 1
ATOM 1379 N N . ALA B 1 56 ? 3.459 22.156 8.453 1 97.69 56 ALA B N 1
ATOM 1380 C CA . ALA B 1 56 ? 3.078 22.188 9.859 1 97.69 56 ALA B CA 1
ATOM 1381 C C . ALA B 1 56 ? 2.385 20.891 10.281 1 97.69 56 ALA B C 1
ATOM 1383 O O . ALA B 1 56 ? 2.277 19.953 9.484 1 97.69 56 ALA B O 1
ATOM 1384 N N . ARG B 1 57 ? 2.127 20.797 11.562 1 96.12 57 ARG B N 1
ATOM 1385 C CA . ARG B 1 57 ? 1.289 19.703 12.031 1 96.12 57 ARG B CA 1
ATOM 1386 C C . ARG B 1 57 ? -0.187 19.984 11.781 1 96.12 57 ARG B C 1
ATOM 1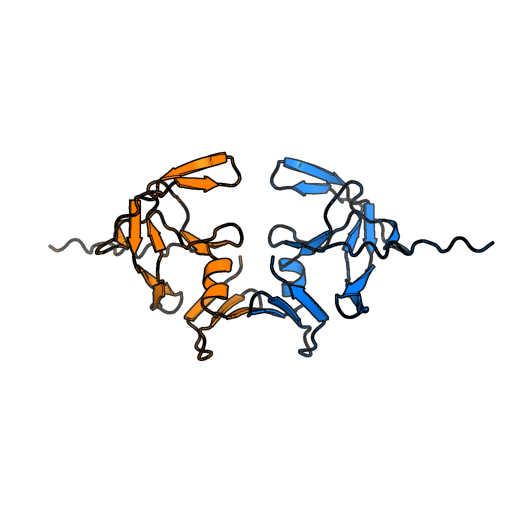388 O O . ARG B 1 57 ? -0.602 21.156 11.781 1 96.12 57 ARG B O 1
ATOM 1395 N N . VAL B 1 58 ? -0.944 18.969 11.578 1 94.19 58 VAL B N 1
ATOM 1396 C CA . VAL B 1 58 ? -2.393 19.109 11.469 1 94.19 58 VAL B CA 1
ATOM 1397 C C . VAL B 1 58 ? -3.082 18.156 12.438 1 94.19 58 VAL B C 1
ATOM 1399 O O . VAL B 1 58 ? -2.525 17.109 12.789 1 94.19 58 VAL B O 1
ATOM 1402 N N . VAL B 1 59 ? -4.273 18.594 12.852 1 89.81 59 VAL B N 1
ATOM 1403 C CA . VAL B 1 59 ? -5.102 17.75 13.711 1 89.81 59 VAL B CA 1
ATOM 1404 C C . VAL B 1 59 ? -6.336 17.281 12.938 1 89.81 59 VAL B C 1
ATOM 1406 O O . VAL B 1 59 ? -7.086 18.109 12.406 1 89.81 59 VAL B O 1
ATOM 1409 N N . VAL B 1 60 ? -6.414 15.945 12.875 1 83.88 60 VAL B N 1
ATOM 1410 C CA . VAL B 1 60 ? -7.574 15.391 12.18 1 83.88 60 VAL B CA 1
ATOM 1411 C C . VAL B 1 60 ? -8.305 14.422 13.102 1 83.88 60 VAL B C 1
ATOM 1413 O O . VAL B 1 60 ? -7.766 13.992 14.125 1 83.88 60 VAL B O 1
ATOM 1416 N N . ARG B 1 61 ? -9.531 14.172 12.766 1 80.5 61 ARG B N 1
ATOM 1417 C CA . ARG B 1 61 ? -10.32 13.227 13.547 1 80.5 61 ARG B CA 1
ATOM 1418 C C . ARG B 1 61 ? -10.469 11.898 12.805 1 80.5 61 ARG B C 1
ATOM 1420 O O . ARG B 1 61 ? -10.703 11.883 11.602 1 80.5 61 ARG B O 1
ATOM 1427 N N . ASP B 1 62 ? -10.242 10.773 13.586 1 75.06 62 ASP B N 1
ATOM 1428 C CA . ASP B 1 62 ? -10.391 9.461 12.953 1 75.06 62 ASP B CA 1
ATOM 1429 C C . ASP B 1 62 ? -11.844 9 12.992 1 75.06 62 ASP B C 1
ATOM 1431 O O . ASP B 1 62 ? -12.742 9.773 13.359 1 75.06 62 ASP B O 1
ATOM 1435 N N . THR B 1 63 ? -12.117 7.785 12.445 1 69.12 63 THR B N 1
ATOM 1436 C CA . THR B 1 63 ? -13.469 7.277 12.281 1 69.12 63 THR B CA 1
ATOM 1437 C C . THR B 1 63 ? -14.172 7.164 13.633 1 69.12 63 THR B C 1
ATOM 1439 O O . THR B 1 63 ? -15.406 7.203 13.703 1 69.12 63 THR B O 1
ATOM 1442 N N . ASP B 1 64 ? -13.453 7.062 14.734 1 74.12 64 ASP B N 1
ATOM 1443 C CA . ASP B 1 64 ? -14.039 6.938 16.062 1 74.12 64 ASP B CA 1
ATOM 1444 C C . ASP B 1 64 ? -14.188 8.305 16.734 1 74.12 64 ASP B C 1
ATOM 1446 O O . ASP B 1 64 ? -14.617 8.391 17.891 1 74.12 64 ASP B O 1
ATOM 1450 N N . GLY B 1 65 ? -13.773 9.297 16.062 1 76 65 GLY B N 1
ATOM 1451 C CA . GLY B 1 65 ? -13.906 10.648 16.578 1 76 65 GLY B CA 1
ATOM 1452 C C . GLY B 1 65 ? -12.695 11.094 17.391 1 76 65 GLY B C 1
ATOM 1453 O O . GLY B 1 65 ? -12.68 12.211 17.922 1 76 65 GLY B O 1
ATOM 1454 N N . ARG B 1 66 ? -11.789 10.266 17.422 1 81.31 66 ARG B N 1
ATOM 1455 C CA . ARG B 1 66 ? -10.578 10.617 18.172 1 81.31 66 ARG B CA 1
ATOM 1456 C C . ARG B 1 66 ? -9.688 11.555 17.344 1 81.31 66 ARG B C 1
ATOM 1458 O O . ARG B 1 66 ? -9.539 11.375 16.141 1 81.31 66 ARG B O 1
ATOM 1465 N N . GLU B 1 67 ? -9.094 12.539 18.016 1 84.25 67 GLU B N 1
ATOM 1466 C CA . GLU B 1 67 ? -8.164 13.445 17.344 1 84.25 67 GLU B CA 1
ATOM 1467 C C . GLU B 1 67 ? -6.801 12.797 17.141 1 84.25 67 GLU B C 1
ATOM 1469 O O . GLU B 1 67 ? -6.27 12.148 18.047 1 84.25 67 GLU B O 1
ATOM 1474 N N . VAL B 1 68 ? -6.363 12.984 15.945 1 85.69 68 VAL B N 1
ATOM 1475 C CA . VAL B 1 68 ? -5.043 12.492 15.578 1 85.69 68 VAL B CA 1
ATOM 1476 C C . VAL B 1 68 ? -4.188 13.633 15.039 1 85.69 68 VAL B C 1
ATOM 1478 O O . VAL B 1 68 ? -4.664 14.461 14.25 1 85.69 68 VAL B O 1
ATOM 1481 N N . VAL B 1 69 ? -2.979 13.648 15.547 1 90.44 69 VAL B N 1
ATOM 1482 C CA . VAL B 1 69 ? -2.062 14.68 15.078 1 90.44 69 VAL B CA 1
ATOM 1483 C C . VAL B 1 69 ? -1.123 14.102 14.023 1 90.44 69 VAL B C 1
ATOM 1485 O O . VAL B 1 69 ? -0.475 13.078 14.25 1 90.44 69 VAL B O 1
ATOM 1488 N N . ILE B 1 70 ? -1.072 14.734 12.875 1 92.31 70 ILE B N 1
ATOM 1489 C CA . ILE B 1 70 ? -0.111 14.383 11.836 1 92.31 70 ILE B CA 1
ATOM 1490 C C . ILE B 1 70 ? 0.96 15.461 11.734 1 92.31 70 ILE B C 1
ATOM 1492 O O . ILE B 1 70 ? 0.646 16.641 11.547 1 92.31 70 ILE B O 1
ATOM 1496 N N . GLU B 1 71 ? 2.162 15 11.883 1 94.56 71 GLU B N 1
ATOM 1497 C CA . GLU B 1 71 ? 3.268 15.953 11.891 1 94.56 71 GLU B CA 1
ATOM 1498 C C . GLU B 1 71 ? 3.814 16.172 10.484 1 94.56 71 GLU B C 1
ATOM 1500 O O . GLU B 1 71 ? 3.797 15.273 9.648 1 94.56 71 GLU B O 1
ATOM 1505 N N . GLU B 1 72 ? 4.34 17.391 10.297 1 96.19 72 GLU B N 1
ATOM 1506 C CA . GLU B 1 72 ? 5.109 17.719 9.102 1 96.19 72 GLU B CA 1
ATOM 1507 C C . GLU B 1 72 ? 4.309 17.438 7.836 1 96.19 72 GLU B C 1
ATOM 1509 O O . GLU B 1 72 ? 4.754 16.688 6.961 1 96.19 72 GLU B O 1
ATOM 1514 N N . VAL B 1 73 ? 3.264 18.047 7.809 1 97.31 73 VAL B N 1
ATOM 1515 C CA . VAL B 1 73 ? 2.398 17.969 6.637 1 97.31 73 VAL B CA 1
ATOM 1516 C C . VAL B 1 73 ? 2.646 19.188 5.734 1 97.31 73 VAL B C 1
ATOM 1518 O O . VAL B 1 73 ? 2.701 20.312 6.207 1 97.31 73 VAL B O 1
ATOM 1521 N N . LEU B 1 74 ? 2.822 18.922 4.441 1 97.5 74 LEU B N 1
ATOM 1522 C CA . LEU B 1 74 ? 2.961 20.016 3.488 1 97.5 74 LEU B CA 1
ATOM 1523 C C . LEU B 1 74 ? 1.596 20.547 3.068 1 97.5 74 LEU B C 1
ATOM 1525 O O . LEU B 1 74 ? 0.679 19.766 2.797 1 97.5 74 LEU B O 1
ATOM 1529 N N . TYR B 1 75 ? 1.535 21.875 3.051 1 97.19 75 TYR B N 1
ATOM 1530 C CA . TYR B 1 75 ? 0.394 22.516 2.41 1 97.19 75 TYR B CA 1
ATOM 1531 C C . TYR B 1 75 ? 0.663 22.75 0.928 1 97.19 75 TYR B C 1
ATOM 1533 O O . TYR B 1 75 ? 1.569 23.5 0.568 1 97.19 75 TYR B O 1
ATOM 1541 N N . VAL B 1 76 ? -0.1 22.125 0.116 1 97.38 76 VAL B N 1
ATOM 1542 C CA . VAL B 1 76 ? 0.027 22.234 -1.334 1 97.38 76 VAL B CA 1
ATOM 1543 C C . VAL B 1 76 ? -1.285 22.734 -1.93 1 97.38 76 VAL B C 1
ATOM 1545 O O . VAL B 1 76 ? -2.172 21.953 -2.258 1 97.38 76 VAL B O 1
ATOM 1548 N N . PRO B 1 77 ? -1.274 24.047 -2.143 1 95.62 77 PRO B N 1
ATOM 1549 C CA . PRO B 1 77 ? -2.502 24.594 -2.734 1 95.62 77 PRO B CA 1
ATOM 1550 C C . PRO B 1 77 ? -2.861 23.906 -4.059 1 95.62 77 PRO B C 1
ATOM 1552 O O . PRO B 1 77 ? -1.989 23.688 -4.902 1 95.62 77 PRO B O 1
ATOM 1555 N N . GLY B 1 78 ? -4.152 23.547 -4.195 1 93.75 78 GLY B N 1
ATOM 1556 C CA . GLY B 1 78 ? -4.609 22.938 -5.434 1 93.75 78 GLY B CA 1
ATOM 1557 C C . GLY B 1 78 ? -4.637 21.422 -5.383 1 93.75 78 GLY B C 1
ATOM 1558 O O . GLY B 1 78 ? -5.234 20.781 -6.25 1 93.75 78 GLY B O 1
ATOM 1559 N N . LEU B 1 79 ? -3.992 20.891 -4.426 1 93.88 79 LEU B N 1
ATOM 1560 C CA . LEU B 1 79 ? -4.07 19.438 -4.262 1 93.88 79 LEU B CA 1
ATOM 1561 C C . LEU B 1 79 ? -5.461 19.016 -3.805 1 93.88 79 LEU B C 1
ATOM 1563 O O . LEU B 1 79 ? -5.957 19.5 -2.783 1 93.88 79 LEU B O 1
ATOM 1567 N N . LYS B 1 80 ? -6.031 18.047 -4.461 1 91.06 80 LYS B N 1
ATOM 1568 C CA . LYS B 1 80 ? -7.422 17.688 -4.211 1 91.06 80 LYS B CA 1
ATOM 1569 C C . LYS B 1 80 ? -7.527 16.531 -3.234 1 91.06 80 LYS B C 1
ATOM 1571 O O . LYS B 1 80 ? -8.586 16.281 -2.662 1 91.06 80 LYS B O 1
ATOM 1576 N N . THR B 1 81 ? -6.445 15.859 -3.059 1 91.25 81 THR B N 1
ATOM 1577 C CA . THR B 1 81 ? -6.449 14.68 -2.205 1 91.25 81 THR B CA 1
ATOM 1578 C C . THR B 1 81 ? -5.508 14.867 -1.02 1 91.25 81 THR B C 1
ATOM 1580 O O . THR B 1 81 ? -4.516 15.586 -1.116 1 91.25 81 THR B O 1
ATOM 1583 N N . ASN B 1 82 ? -5.883 14.273 0.112 1 93.5 82 ASN B N 1
ATOM 1584 C CA . ASN B 1 82 ? -4.977 14.203 1.254 1 93.5 82 ASN B CA 1
ATOM 1585 C C . ASN B 1 82 ? -4.113 12.945 1.208 1 93.5 82 ASN B C 1
ATOM 1587 O O . ASN B 1 82 ? -4.637 11.828 1.168 1 93.5 82 ASN B O 1
ATOM 1591 N N . LEU B 1 83 ? -2.842 13.141 1.249 1 93.06 83 LEU B N 1
ATOM 1592 C CA . LEU B 1 83 ? -1.935 12.008 1.076 1 93.06 83 LEU B CA 1
ATOM 1593 C C . LEU B 1 83 ? -1.114 11.773 2.34 1 93.06 83 LEU B C 1
ATOM 1595 O O . LEU B 1 83 ? -0.518 12.703 2.883 1 93.06 83 LEU B O 1
ATOM 1599 N N . LEU B 1 84 ? -1.216 10.57 2.785 1 94.25 84 LEU B N 1
ATOM 1600 C CA . LEU B 1 84 ? -0.349 10.102 3.859 1 94.25 84 LEU B CA 1
ATOM 1601 C C . LEU B 1 84 ? 0.836 9.32 3.301 1 94.25 84 LEU B C 1
ATOM 1603 O O . LEU B 1 84 ? 0.653 8.312 2.613 1 94.25 84 LEU B O 1
ATOM 1607 N N . SER B 1 85 ? 1.987 9.727 3.602 1 94 85 SER B N 1
ATOM 1608 C CA . SER B 1 85 ? 3.195 9.125 3.049 1 94 85 SER B CA 1
ATOM 1609 C C . SER B 1 85 ? 3.566 7.848 3.793 1 94 85 SER B C 1
ATOM 1611 O O . SER B 1 85 ? 3.898 7.887 4.98 1 94 85 SER B O 1
ATOM 1613 N N . LEU B 1 86 ? 3.57 6.809 3.109 1 92.56 86 LEU B N 1
ATOM 1614 C CA . LEU B 1 86 ? 4.043 5.547 3.674 1 92.56 86 LEU B CA 1
ATOM 1615 C C . LEU B 1 86 ? 5.5 5.66 4.109 1 92.56 86 LEU B C 1
ATOM 1617 O O . LEU B 1 86 ? 5.863 5.215 5.199 1 92.56 86 LEU B O 1
ATOM 1621 N N . GLY B 1 87 ? 6.332 6.219 3.254 1 92.69 87 GLY B N 1
ATOM 1622 C CA . GLY B 1 87 ? 7.742 6.387 3.566 1 92.69 87 GLY B CA 1
ATOM 1623 C C . GLY B 1 87 ? 7.98 7.176 4.844 1 92.69 87 GLY B C 1
ATOM 1624 O O . GLY B 1 87 ? 8.773 6.77 5.691 1 92.69 87 GLY B O 1
ATOM 1625 N N . GLN B 1 88 ? 7.305 8.281 4.922 1 94.62 88 GLN B N 1
ATOM 1626 C CA . GLN B 1 88 ? 7.473 9.117 6.105 1 94.62 88 GLN B CA 1
ATOM 1627 C C . GLN B 1 88 ? 7.016 8.383 7.363 1 94.62 88 GLN B C 1
ATOM 1629 O O . GLN B 1 88 ? 7.656 8.477 8.414 1 94.62 88 GLN B O 1
ATOM 1634 N N . LEU B 1 89 ? 5.93 7.668 7.309 1 94.62 89 LEU B N 1
ATOM 1635 C CA . LEU B 1 89 ? 5.453 6.883 8.43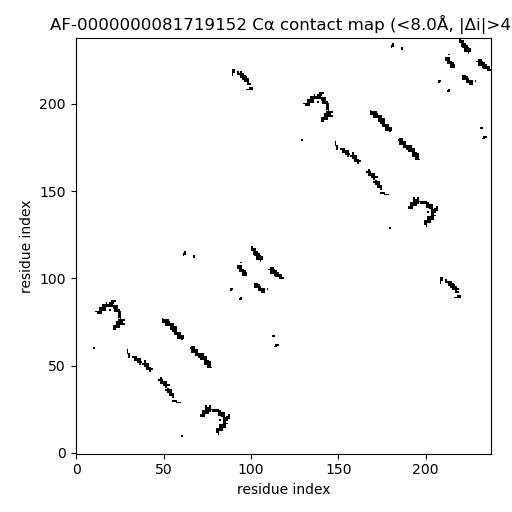8 1 94.62 89 LEU B CA 1
ATOM 1636 C C . LEU B 1 89 ? 6.504 5.871 8.883 1 94.62 89 LEU B C 1
ATOM 1638 O O . LEU B 1 89 ? 6.816 5.766 10.07 1 94.62 89 LEU B O 1
ATOM 1642 N N . LEU B 1 90 ? 6.988 5.195 7.957 1 94.38 90 LEU B N 1
ATOM 1643 C CA . LEU B 1 90 ? 7.965 4.156 8.273 1 94.38 90 LEU B CA 1
ATOM 1644 C C . LEU B 1 90 ? 9.25 4.77 8.82 1 94.38 90 LEU B C 1
ATOM 1646 O O . LEU B 1 90 ? 9.859 4.219 9.734 1 94.38 90 LEU B O 1
ATOM 1650 N N . GLN B 1 91 ? 9.695 5.859 8.242 1 93.56 91 GLN B N 1
ATOM 1651 C CA . GLN B 1 91 ? 10.883 6.559 8.727 1 93.56 91 GLN B CA 1
ATOM 1652 C C . GLN B 1 91 ? 10.711 6.988 10.18 1 93.56 91 GLN B C 1
ATOM 1654 O O . GLN B 1 91 ? 11.672 6.992 10.953 1 93.56 91 GLN B O 1
ATOM 1659 N N . LYS B 1 92 ? 9.508 7.301 10.547 1 93.38 92 LYS B N 1
ATOM 1660 C CA . LYS B 1 92 ? 9.227 7.734 11.906 1 93.38 92 LYS B CA 1
ATOM 1661 C C . LYS B 1 92 ? 8.867 6.547 12.797 1 93.38 92 LYS B C 1
ATOM 1663 O O . LYS B 1 92 ? 8.297 6.723 13.875 1 93.38 92 LYS B O 1
ATOM 1668 N N . ASP B 1 93 ? 9.016 5.328 12.312 1 94.56 93 ASP B N 1
ATOM 1669 C CA . ASP B 1 93 ? 8.953 4.066 13.047 1 94.56 93 ASP B CA 1
ATOM 1670 C C . ASP B 1 93 ? 7.504 3.688 13.359 1 94.56 93 ASP B C 1
ATOM 1672 O O . ASP B 1 93 ? 7.234 3.018 14.359 1 94.56 93 ASP B O 1
ATOM 1676 N N . PHE B 1 94 ? 6.645 4.188 12.555 1 94.81 94 PHE B N 1
ATOM 1677 C CA . PHE B 1 94 ? 5.285 3.67 12.633 1 94.81 94 PHE B CA 1
ATOM 1678 C C . PHE B 1 94 ? 5.199 2.279 12.023 1 94.81 94 PHE B C 1
ATOM 1680 O O . PHE B 1 94 ? 6.039 1.904 11.195 1 94.81 94 PHE B O 1
ATOM 1687 N N . VAL B 1 95 ? 4.191 1.58 12.484 1 96.19 95 VAL B N 1
ATOM 1688 C CA . VAL B 1 95 ? 3.904 0.256 11.938 1 96.19 95 VAL B CA 1
ATOM 1689 C C . VAL B 1 95 ? 2.551 0.269 11.234 1 96.19 95 VAL B C 1
ATOM 1691 O O . VAL B 1 95 ? 1.561 0.757 11.781 1 96.19 95 VAL B O 1
ATOM 1694 N N . ILE B 1 96 ? 2.531 -0.256 10.07 1 95.31 96 ILE B N 1
ATOM 1695 C CA . ILE B 1 96 ? 1.299 -0.353 9.297 1 95.31 96 ILE B CA 1
ATOM 1696 C C . ILE B 1 96 ? 0.851 -1.812 9.219 1 95.31 96 ILE B C 1
ATOM 1698 O O . ILE B 1 96 ? 1.639 -2.689 8.859 1 95.31 96 ILE B O 1
ATOM 1702 N N . ARG B 1 97 ? -0.424 -1.986 9.547 1 95.5 97 ARG B N 1
ATOM 1703 C CA . ARG B 1 97 ? -0.983 -3.334 9.5 1 95.5 97 ARG B CA 1
ATOM 1704 C C . ARG B 1 97 ? -2.289 -3.361 8.719 1 95.5 97 ARG B C 1
ATOM 1706 O O . ARG B 1 97 ? -3.186 -2.551 8.961 1 95.5 97 ARG B O 1
ATOM 1713 N N . MET B 1 98 ? -2.342 -4.273 7.773 1 95 98 MET B N 1
ATOM 1714 C CA . MET B 1 98 ? -3.57 -4.469 7.008 1 95 98 MET B CA 1
ATOM 1715 C C . MET B 1 98 ? -4.129 -5.871 7.227 1 95 98 MET B C 1
ATOM 1717 O O . MET B 1 98 ? -3.432 -6.863 7.008 1 95 98 MET B O 1
ATOM 1721 N N . GLU B 1 99 ? -5.359 -5.855 7.68 1 94.56 99 GLU B N 1
ATOM 1722 C CA . GLU B 1 99 ? -6.055 -7.102 7.984 1 94.56 99 GLU B CA 1
ATOM 1723 C C . GLU B 1 99 ? -7.57 -6.914 7.941 1 94.56 99 GLU B C 1
ATOM 1725 O O . GLU B 1 99 ? -8.078 -5.867 8.344 1 94.56 99 GLU B O 1
ATOM 1730 N N . ASP B 1 100 ? -8.305 -7.949 7.52 1 90.06 100 ASP B N 1
ATOM 1731 C CA . ASP B 1 100 ? -9.758 -7.926 7.551 1 90.06 100 ASP B CA 1
ATOM 1732 C C . ASP B 1 100 ? -10.305 -6.676 6.859 1 90.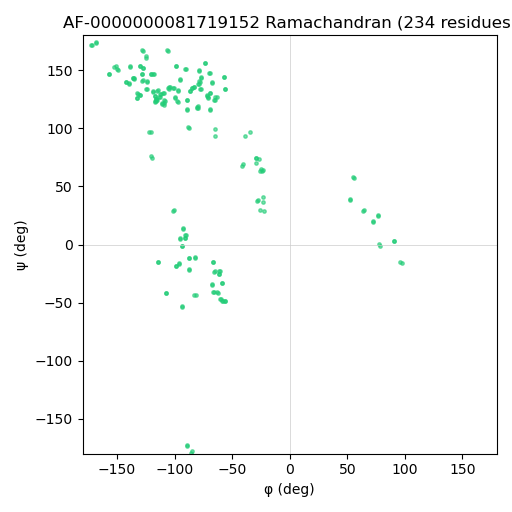06 100 ASP B C 1
ATOM 1734 O O . ASP B 1 100 ? -11.133 -5.961 7.422 1 90.06 100 ASP B O 1
ATOM 1738 N N . ASN B 1 101 ? -9.719 -6.258 5.781 1 86.56 101 ASN B N 1
ATOM 1739 C CA . ASN B 1 101 ? -10.102 -5.117 4.957 1 86.56 101 ASN B CA 1
ATOM 1740 C C . ASN B 1 101 ? -9.984 -3.803 5.723 1 86.56 101 ASN B C 1
ATOM 1742 O O . ASN B 1 101 ? -10.797 -2.895 5.535 1 86.56 101 ASN B O 1
ATOM 1746 N N . SER B 1 102 ? -9.047 -3.85 6.656 1 91 102 SER B N 1
ATOM 1747 C CA . SER B 1 102 ? -8.766 -2.635 7.41 1 91 102 SER B CA 1
ATOM 1748 C C . SER B 1 102 ? -7.27 -2.33 7.43 1 91 102 SER B C 1
ATOM 1750 O O . SER B 1 102 ? -6.445 -3.232 7.285 1 91 102 SER B O 1
ATOM 1752 N N . LEU B 1 103 ? -7.008 -1.089 7.582 1 91.56 103 LEU B N 1
ATOM 1753 C CA . LEU B 1 103 ? -5.648 -0.582 7.754 1 91.56 103 LEU B CA 1
ATOM 1754 C C . LEU B 1 103 ? -5.484 0.078 9.117 1 91.56 103 LEU B C 1
ATOM 1756 O O . LEU B 1 103 ? -6.293 0.925 9.508 1 91.56 103 LEU B O 1
ATOM 1760 N N . SER B 1 104 ? -4.488 -0.344 9.82 1 93.5 104 SER B N 1
ATOM 1761 C CA . SER B 1 104 ? -4.164 0.23 11.125 1 93.5 104 SER B CA 1
ATOM 1762 C C . SER B 1 104 ? -2.73 0.743 11.164 1 93.5 104 SER B C 1
ATOM 1764 O O . SER B 1 104 ? -1.82 0.098 10.633 1 93.5 104 SER B O 1
ATOM 1766 N N . ILE B 1 105 ? -2.572 1.835 11.781 1 93.62 105 ILE B N 1
ATOM 1767 C CA . ILE B 1 105 ? -1.255 2.428 11.984 1 93.62 105 ILE B CA 1
ATOM 1768 C C . ILE B 1 105 ? -0.965 2.535 13.484 1 93.62 105 ILE B C 1
ATOM 1770 O O . ILE B 1 105 ? -1.773 3.074 14.242 1 93.62 105 ILE B O 1
ATOM 1774 N N . PHE B 1 106 ? 0.178 2.084 13.805 1 94.25 106 PHE B N 1
ATOM 1775 C CA . PHE B 1 106 ? 0.604 2.094 15.203 1 94.25 106 PHE B CA 1
ATOM 1776 C C . PHE B 1 106 ? 1.873 2.918 15.375 1 94.25 106 PHE B C 1
ATOM 1778 O O . PHE B 1 106 ? 2.738 2.93 14.5 1 94.25 106 PHE B O 1
ATOM 1785 N N . ASP B 1 107 ? 1.97 3.557 16.531 1 91.62 107 ASP B N 1
ATOM 1786 C CA . ASP B 1 107 ? 3.203 4.281 16.812 1 91.62 107 ASP B CA 1
ATOM 1787 C C . ASP B 1 107 ? 4.23 3.377 17.5 1 91.62 107 ASP B C 1
ATOM 1789 O O . ASP B 1 107 ? 4.023 2.164 17.594 1 91.62 107 ASP B O 1
ATOM 1793 N N . GLN B 1 108 ? 5.324 3.936 17.938 1 88.94 108 GLN B N 1
ATOM 1794 C CA . GLN B 1 108 ? 6.445 3.178 18.484 1 88.94 108 GLN B CA 1
ATOM 1795 C C . GLN B 1 108 ? 6.051 2.475 19.781 1 88.94 108 GLN B C 1
ATOM 1797 O O . GLN B 1 108 ? 6.645 1.459 20.141 1 88.94 108 GLN B O 1
ATOM 1802 N N . SER B 1 109 ? 5.078 2.984 20.406 1 90.75 109 SER B N 1
ATOM 1803 C CA . SER B 1 109 ? 4.621 2.389 21.656 1 90.75 109 SER B CA 1
ATOM 1804 C C . SER B 1 109 ? 3.529 1.354 21.406 1 90.75 109 SER B C 1
ATOM 1806 O O . SER B 1 109 ? 2.83 0.945 22.344 1 90.75 109 SER B O 1
ATOM 1808 N N .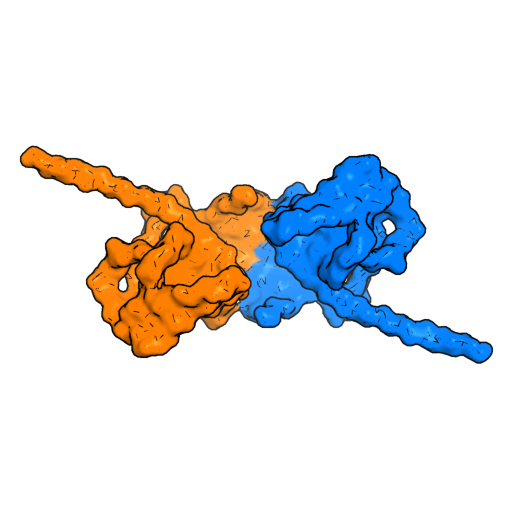 LYS B 1 110 ? 3.254 1.065 20.172 1 89 110 LYS B N 1
ATOM 1809 C CA . LYS B 1 110 ? 2.268 0.079 19.75 1 89 110 LYS B CA 1
ATOM 1810 C C . LYS B 1 110 ? 0.847 0.578 20 1 89 110 LYS B C 1
ATOM 1812 O O . LYS B 1 110 ? -0.079 -0.221 20.156 1 89 110 LYS B O 1
ATOM 1817 N N . ARG B 1 111 ? 0.777 1.861 20.125 1 89.12 111 ARG B N 1
ATOM 1818 C CA . ARG B 1 111 ? -0.554 2.445 20.25 1 89.12 111 ARG B CA 1
ATOM 1819 C C . ARG B 1 111 ? -1.189 2.676 18.891 1 89.12 111 ARG B C 1
ATOM 1821 O O . ARG B 1 111 ? -0.533 3.168 17.969 1 89.12 111 ARG B O 1
ATOM 1828 N N . LEU B 1 112 ? -2.436 2.312 18.75 1 89.5 112 LEU B N 1
ATOM 1829 C CA . LEU B 1 112 ? -3.193 2.574 17.531 1 89.5 112 LEU B CA 1
ATOM 1830 C C . LEU B 1 112 ? -3.402 4.074 17.328 1 89.5 112 LEU B C 1
ATOM 1832 O O . LEU B 1 112 ? -3.945 4.75 18.203 1 89.5 112 LEU B O 1
ATOM 1836 N N . VAL B 1 113 ? -2.963 4.516 16.156 1 87.38 113 VAL B N 1
ATOM 1837 C CA . VAL B 1 113 ? -3.053 5.945 15.883 1 87.38 113 VAL B CA 1
ATOM 1838 C C . VAL B 1 113 ? -4.152 6.211 14.859 1 87.38 113 VAL B C 1
ATOM 1840 O O . VAL B 1 113 ? -4.902 7.184 14.977 1 87.38 113 VAL B O 1
ATOM 1843 N N . ILE B 1 114 ? -4.211 5.363 13.867 1 85.38 114 ILE B N 1
ATOM 1844 C CA . ILE B 1 114 ? -5.199 5.508 12.812 1 85.38 114 ILE B CA 1
ATOM 1845 C C . ILE B 1 114 ? -5.75 4.137 12.422 1 85.38 114 ILE B C 1
ATOM 1847 O O . ILE B 1 114 ? -5 3.162 12.344 1 85.38 114 ILE B O 1
ATOM 1851 N N . LYS B 1 115 ? -7.051 4.141 12.227 1 85.56 115 LYS B N 1
ATOM 1852 C CA . LYS B 1 115 ? -7.707 2.977 11.633 1 85.56 115 LYS B CA 1
ATOM 1853 C C . LYS B 1 115 ? -8.648 3.387 10.508 1 85.56 115 LYS B C 1
ATOM 1855 O O . LYS B 1 115 ? -9.398 4.355 10.641 1 85.56 115 LYS B O 1
ATOM 1860 N N . ALA B 1 116 ? -8.469 2.709 9.398 1 81.19 116 ALA B N 1
ATOM 1861 C CA . ALA B 1 116 ? -9.312 3.008 8.242 1 81.19 116 ALA B CA 1
ATOM 1862 C C . ALA B 1 116 ? -9.75 1.729 7.535 1 81.19 116 ALA B C 1
ATOM 1864 O O . ALA B 1 116 ? -9.094 0.691 7.652 1 81.19 116 ALA B O 1
ATOM 1865 N N . ASN B 1 117 ? -10.883 1.868 6.887 1 80 117 ASN B N 1
ATOM 1866 C CA . ASN B 1 117 ? -11.344 0.755 6.062 1 80 117 ASN B CA 1
ATOM 1867 C C . ASN B 1 117 ? -10.75 0.813 4.66 1 80 117 ASN B C 1
ATOM 1869 O O . ASN B 1 117 ? -10.617 1.894 4.078 1 80 117 ASN B O 1
ATOM 1873 N N . LEU B 1 118 ? -10.25 -0.368 4.273 1 76.75 118 LEU B N 1
ATOM 1874 C CA . LEU B 1 118 ? -9.773 -0.458 2.898 1 76.75 118 LEU B CA 1
ATOM 1875 C C . LEU B 1 118 ? -10.938 -0.657 1.934 1 76.75 118 LEU B C 1
ATOM 1877 O O . LEU B 1 118 ? -11.891 -1.382 2.242 1 76.75 118 LEU B O 1
ATOM 1881 N N . SER B 1 119 ? -11.156 0.315 0.997 1 62.91 119 SER B N 1
ATOM 1882 C CA . SER B 1 119 ? -12.281 0.231 0.065 1 62.91 119 SER B CA 1
ATOM 1883 C C . SER B 1 119 ? -11.992 -0.767 -1.053 1 62.91 119 SER B C 1
ATOM 1885 O O . SER B 1 119 ? -10.836 -0.988 -1.416 1 62.91 119 SER B O 1
#

Radius of gyration: 21.4 Å; Cα contacts (8 Å, |Δi|>4): 477; chains: 2; bounding box: 57×65×44 Å

Organism: Abrus precatorius (NCBI:txid3816)